Protein AF-A0A6A5Q755-F1 (afdb_monomer)

InterPro domains:
  IPR001765 Carbonic anhydrase [PF00484] (76-227)
  IPR001765 Carbonic anhydrase [PTHR11002] (34-232)
  IPR001765 Carbonic anhydrase [SM00947] (69-232)
  IPR015892 Carbonic anhydrase, prokaryotic-like, conserved site [PS00705] (121-141)
  IPR036874 Carbonic anhydrase superfamily [G3DSA:3.40.1050.10] (24-240)
  IPR036874 Carbonic anhydrase superfamily [SSF53056] (35-233)

Structure (mmCIF, N/CA/C/O backbone):
data_AF-A0A6A5Q755-F1
#
_entry.id   AF-A0A6A5Q755-F1
#
loop_
_atom_site.group_PDB
_atom_site.id
_atom_site.type_symbol
_atom_site.label_atom_id
_atom_site.label_alt_id
_atom_site.label_comp_id
_atom_site.label_asym_id
_atom_site.label_entity_id
_atom_site.label_seq_id
_atom_site.pdbx_PDB_ins_code
_atom_site.Cartn_x
_atom_site.Cartn_y
_atom_site.Cartn_z
_atom_site.occupancy
_atom_site.B_iso_or_equiv
_atom_site.auth_seq_id
_atom_site.auth_comp_id
_atom_site.auth_asym_id
_atom_site.auth_atom_id
_atom_site.pdbx_PDB_model_num
ATOM 1 N N . MET A 1 1 ? -55.362 -40.690 29.235 1.00 35.44 1 MET A N 1
ATOM 2 C CA . MET A 1 1 ? -54.918 -41.683 30.237 1.00 35.44 1 MET A CA 1
ATOM 3 C C . MET A 1 1 ? -53.800 -42.507 29.594 1.00 35.44 1 MET A C 1
ATOM 5 O O . MET A 1 1 ? -54.020 -43.058 28.530 1.00 35.44 1 MET A O 1
ATOM 9 N N . ARG A 1 2 ? -52.600 -42.424 30.182 1.00 36.88 2 ARG A N 1
ATOM 10 C CA . ARG A 1 2 ? -51.295 -43.070 29.897 1.00 36.88 2 ARG A CA 1
ATOM 11 C C . ARG A 1 2 ? -51.286 -44.352 29.032 1.00 36.88 2 ARG A C 1
ATOM 13 O O . ARG A 1 2 ? -52.046 -45.264 29.336 1.00 36.88 2 ARG A O 1
ATOM 20 N N . ARG A 1 3 ? -50.260 -44.513 28.175 1.00 35.91 3 ARG A N 1
ATOM 21 C CA . ARG A 1 3 ? -49.056 -45.348 28.450 1.00 35.91 3 ARG A CA 1
ATOM 22 C C . ARG A 1 3 ? -48.031 -45.330 27.295 1.00 35.91 3 ARG A C 1
ATOM 24 O O . ARG A 1 3 ? -48.380 -45.544 26.143 1.00 35.91 3 ARG A O 1
ATOM 31 N N . GLU A 1 4 ? -46.774 -45.087 27.666 1.00 39.78 4 GLU A N 1
ATOM 32 C CA . GLU A 1 4 ? -45.533 -45.312 26.906 1.00 39.78 4 GLU A CA 1
ATOM 33 C C . GLU A 1 4 ? -45.007 -46.760 27.070 1.00 39.78 4 GLU A C 1
ATOM 35 O O . GLU A 1 4 ? -45.517 -47.497 27.918 1.00 39.78 4 GLU A O 1
ATOM 40 N N . LEU A 1 5 ? -43.883 -47.037 26.369 1.00 36.81 5 LEU A N 1
ATOM 41 C CA . LEU A 1 5 ? -42.825 -48.064 26.563 1.00 36.81 5 LEU A CA 1
ATOM 42 C C . LEU A 1 5 ? -42.958 -49.304 25.651 1.00 36.81 5 LEU A C 1
ATOM 44 O O . LEU A 1 5 ? -44.045 -49.833 25.494 1.00 36.81 5 LEU A O 1
ATOM 48 N N . SER A 1 6 ? -41.920 -49.889 25.035 1.00 33.81 6 SER A N 1
ATOM 49 C CA . SER A 1 6 ? -40.466 -49.650 24.988 1.00 33.81 6 SER A CA 1
ATOM 50 C C . SER A 1 6 ? -39.805 -50.676 24.038 1.00 33.81 6 SER A C 1
ATOM 52 O O . SER A 1 6 ? -40.276 -51.802 23.944 1.00 33.81 6 SER A O 1
ATOM 54 N N . ARG A 1 7 ? -38.686 -50.278 23.411 1.00 38.78 7 ARG A N 1
ATOM 55 C CA . ARG A 1 7 ? -37.522 -51.043 22.883 1.00 38.78 7 ARG A CA 1
ATOM 56 C C . ARG A 1 7 ? -37.570 -52.587 22.813 1.00 38.78 7 ARG A C 1
ATOM 58 O O . ARG A 1 7 ? -37.667 -53.238 23.845 1.00 38.78 7 ARG A O 1
ATOM 65 N N . GLN A 1 8 ? -37.102 -53.138 21.681 1.00 33.16 8 GLN A N 1
ATOM 66 C CA . GLN A 1 8 ? -36.000 -54.121 21.705 1.00 33.16 8 GLN A CA 1
ATOM 67 C C . GLN A 1 8 ? -35.243 -54.241 20.370 1.00 33.16 8 GLN A C 1
ATOM 69 O O . GLN A 1 8 ? -35.818 -54.432 19.306 1.00 33.16 8 GLN A O 1
ATOM 74 N N . VAL A 1 9 ? -33.917 -54.145 20.474 1.00 36.62 9 VAL A N 1
ATOM 75 C CA . VAL A 1 9 ? -32.913 -54.465 19.452 1.00 36.62 9 VAL A CA 1
ATOM 76 C C . VAL A 1 9 ? -32.654 -55.971 19.489 1.00 36.62 9 VAL A C 1
ATOM 78 O O . VAL A 1 9 ? -32.381 -56.490 20.570 1.00 36.62 9 VAL A O 1
ATOM 81 N N . ARG A 1 10 ? -32.630 -56.656 18.336 1.00 33.00 10 ARG A N 1
ATOM 82 C CA . ARG A 1 10 ? -31.881 -57.915 18.154 1.00 33.00 10 ARG A CA 1
ATOM 83 C C . ARG A 1 10 ? -31.271 -57.987 16.750 1.00 33.00 10 ARG A C 1
ATOM 85 O O . ARG A 1 10 ? -31.974 -57.906 15.751 1.00 33.00 10 ARG A O 1
ATOM 92 N N . ARG A 1 11 ? -29.942 -58.123 16.711 1.00 40.62 11 ARG A N 1
ATOM 93 C CA . ARG A 1 11 ? -29.131 -58.532 15.553 1.00 40.62 11 ARG A CA 1
ATOM 94 C C . ARG A 1 11 ? -29.162 -60.056 15.422 1.00 40.62 11 ARG A C 1
ATOM 96 O O . ARG A 1 11 ? -28.996 -60.706 16.445 1.00 40.62 11 ARG A O 1
ATOM 103 N N . THR A 1 12 ? -29.210 -60.561 14.188 1.00 33.41 12 THR A N 1
ATOM 104 C CA . THR A 1 12 ? -28.639 -61.847 13.705 1.00 33.41 12 THR A CA 1
ATOM 105 C C . THR A 1 12 ? -28.783 -61.864 12.175 1.00 33.41 12 THR A C 1
ATOM 107 O O . THR A 1 12 ? -29.896 -61.828 11.671 1.00 33.41 12 THR A O 1
ATOM 110 N N . SER A 1 13 ? -27.725 -61.596 11.405 1.00 38.19 13 SER A N 1
ATOM 111 C CA . SER A 1 13 ? -26.832 -62.582 10.762 1.00 38.19 13 SER A CA 1
ATOM 112 C C . SER A 1 13 ? -27.533 -63.571 9.820 1.00 38.19 13 SER A C 1
ATOM 114 O O . SER A 1 13 ? -28.066 -64.568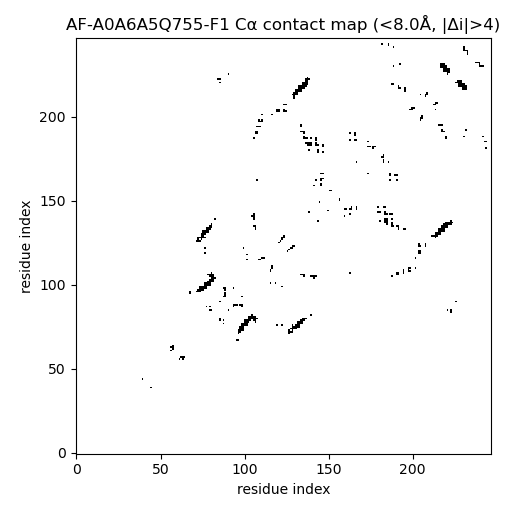 10.288 1.00 38.19 13 SER A O 1
ATOM 116 N N . LEU A 1 14 ? -27.429 -63.353 8.505 1.00 37.50 14 LEU A N 1
ATOM 117 C CA . LEU A 1 14 ? -27.348 -64.420 7.496 1.00 37.50 14 LEU A CA 1
ATOM 118 C C . LEU A 1 14 ? -26.843 -63.825 6.175 1.00 37.50 14 LEU A C 1
ATOM 120 O O . LEU A 1 14 ? -27.506 -63.009 5.542 1.00 37.50 14 LEU A O 1
ATOM 124 N N . GLY A 1 15 ? -25.610 -64.196 5.824 1.00 34.06 15 GLY A N 1
ATOM 125 C CA . GLY A 1 15 ? -24.924 -63.770 4.613 1.00 34.06 15 GLY A CA 1
ATOM 126 C C . GLY A 1 15 ? -25.483 -64.439 3.360 1.00 34.06 15 GLY A C 1
ATOM 127 O O . GLY A 1 15 ? -25.777 -65.635 3.355 1.00 34.06 15 GLY A O 1
ATOM 128 N N . GLN A 1 16 ? -25.572 -63.664 2.281 1.00 43.00 16 GLN A N 1
ATOM 129 C CA . GLN A 1 16 ? -25.746 -64.181 0.928 1.00 43.00 16 GLN A CA 1
ATOM 130 C C . GLN A 1 16 ? -24.393 -64.247 0.216 1.00 43.00 16 GLN A C 1
ATOM 132 O O . GLN A 1 16 ? -23.527 -63.388 0.367 1.00 43.00 16 GLN A O 1
ATOM 137 N N . ARG A 1 17 ? -24.215 -65.366 -0.484 1.00 34.19 17 ARG A N 1
ATOM 138 C CA . ARG A 1 17 ? -22.975 -65.885 -1.057 1.00 34.19 17 ARG A CA 1
ATOM 139 C C . ARG A 1 17 ? -22.566 -65.084 -2.293 1.00 34.19 17 ARG A C 1
ATOM 141 O O . ARG A 1 17 ? -23.380 -64.880 -3.185 1.00 34.19 17 ARG A O 1
ATOM 148 N N . CYS A 1 18 ? -21.292 -64.708 -2.358 1.00 34.66 18 CYS A N 1
ATOM 149 C CA . CYS A 1 18 ? -20.647 -64.193 -3.561 1.00 34.66 18 CYS A CA 1
ATOM 150 C C . CYS A 1 18 ? -20.092 -65.386 -4.357 1.00 34.66 18 CYS A C 1
ATOM 152 O O . CYS A 1 18 ? -19.302 -66.170 -3.826 1.00 34.66 18 CYS A O 1
ATOM 154 N N . THR A 1 19 ? -20.548 -65.573 -5.594 1.00 41.59 19 THR A N 1
ATOM 155 C CA . THR A 1 19 ? -20.087 -66.644 -6.488 1.00 41.59 19 THR A CA 1
ATOM 156 C C . THR A 1 19 ? -18.694 -66.296 -7.021 1.00 41.59 19 THR A C 1
ATOM 158 O O . THR A 1 19 ? -18.485 -65.233 -7.597 1.00 41.59 19 THR A O 1
ATOM 161 N N . LEU A 1 20 ? -17.735 -67.193 -6.788 1.00 38.50 20 LEU A N 1
ATOM 162 C CA . LEU A 1 20 ? -16.321 -67.074 -7.146 1.00 38.50 20 LEU A CA 1
ATOM 163 C C . LEU A 1 20 ? -16.106 -66.956 -8.666 1.00 38.50 20 LEU A C 1
ATOM 165 O O . LEU A 1 20 ? -16.437 -67.873 -9.413 1.00 38.50 20 LEU A O 1
ATOM 169 N N . CYS A 1 21 ? -15.458 -65.871 -9.096 1.00 34.31 21 CYS A N 1
ATOM 170 C CA . CYS A 1 21 ? -14.680 -65.825 -10.333 1.00 34.31 21 CYS A CA 1
ATOM 171 C C . CYS A 1 21 ? -13.270 -66.364 -10.028 1.00 34.31 21 CYS A C 1
ATOM 173 O O . CYS A 1 21 ? -12.624 -65.937 -9.068 1.00 34.31 21 CYS A O 1
ATOM 175 N N . TYR A 1 22 ? -12.819 -67.348 -10.803 1.00 40.56 22 TYR A N 1
ATOM 176 C CA . TYR A 1 22 ? -11.555 -68.057 -10.621 1.00 40.56 22 TYR A CA 1
ATOM 177 C C . TYR A 1 22 ? -10.397 -67.232 -11.207 1.00 40.56 22 TYR A C 1
ATOM 179 O O . TYR A 1 22 ? -10.288 -67.101 -12.422 1.00 40.56 22 TYR A O 1
ATOM 187 N N . CYS A 1 23 ? -9.511 -66.696 -10.365 1.00 36.97 23 CYS A N 1
ATOM 188 C CA . CYS A 1 23 ? -8.197 -66.210 -10.795 1.00 36.97 23 CYS A CA 1
ATOM 189 C C . CYS A 1 23 ? -7.135 -66.662 -9.785 1.00 36.97 23 CYS A C 1
ATOM 191 O O . CYS A 1 23 ? -7.010 -66.136 -8.678 1.00 36.97 23 CYS A O 1
ATOM 193 N N . SER A 1 24 ? -6.398 -67.709 -10.146 1.00 48.62 24 SER A N 1
ATOM 194 C CA . SER A 1 24 ? -5.357 -68.323 -9.329 1.00 48.62 24 SER A CA 1
ATOM 195 C C . SER A 1 24 ? -4.022 -67.594 -9.498 1.00 48.62 24 SER A C 1
ATOM 197 O O . SER A 1 24 ? -3.173 -68.034 -10.273 1.00 48.62 24 SER A O 1
ATOM 199 N N . ARG A 1 25 ? -3.854 -66.485 -8.768 1.00 44.81 25 ARG A N 1
ATOM 200 C CA . ARG A 1 25 ? -2.636 -66.044 -8.054 1.00 44.81 25 ARG A CA 1
ATOM 201 C C . ARG A 1 25 ? -2.785 -64.566 -7.668 1.00 44.81 25 ARG A C 1
ATOM 203 O O . ARG A 1 25 ? -2.909 -63.714 -8.534 1.00 44.81 25 ARG A O 1
ATOM 210 N N . LEU A 1 26 ? -2.659 -64.322 -6.360 1.00 43.66 26 LEU A N 1
ATOM 211 C CA . LEU A 1 26 ? -2.409 -63.036 -5.692 1.00 43.66 26 LEU A CA 1
ATOM 212 C C . LEU A 1 26 ? -3.618 -62.087 -5.542 1.00 43.66 26 LEU A C 1
ATOM 214 O O . LEU A 1 26 ? -3.918 -61.252 -6.380 1.00 43.66 26 LEU A O 1
ATOM 218 N N . THR A 1 27 ? -4.287 -62.263 -4.397 1.00 49.12 27 THR A N 1
ATOM 219 C CA . THR A 1 27 ? -4.811 -61.242 -3.467 1.00 49.12 27 THR A CA 1
ATOM 220 C C . THR A 1 27 ? -5.222 -59.855 -4.000 1.00 49.12 27 THR A C 1
ATOM 222 O O . THR A 1 27 ? -4.369 -59.055 -4.367 1.00 49.12 27 THR A O 1
ATOM 225 N N . GLN A 1 28 ? -6.506 -59.542 -3.751 1.00 53.09 28 GLN A N 1
ATOM 226 C CA . GLN A 1 28 ? -7.173 -58.228 -3.628 1.00 53.09 28 GLN A CA 1
ATOM 227 C C . GLN A 1 28 ? -7.829 -57.634 -4.894 1.00 53.09 28 GLN A C 1
ATOM 229 O O . GLN A 1 28 ? -7.136 -57.158 -5.790 1.00 53.09 28 GLN A O 1
ATOM 234 N N . PRO A 1 29 ? -9.175 -57.510 -4.927 1.00 41.47 29 PRO A N 1
ATOM 235 C CA . PRO A 1 29 ? -9.819 -56.446 -5.682 1.00 41.47 29 PRO A CA 1
ATOM 236 C C . PRO A 1 29 ? -9.560 -55.124 -4.949 1.00 41.47 29 PRO A C 1
ATOM 238 O O . PRO A 1 29 ? -10.084 -54.869 -3.866 1.00 41.47 29 PRO A O 1
ATOM 241 N N . CYS A 1 30 ? -8.689 -54.303 -5.527 1.00 46.47 30 CYS A N 1
ATOM 242 C CA . CYS A 1 30 ? -8.516 -52.909 -5.152 1.00 46.47 30 CYS A CA 1
ATOM 243 C C . CYS A 1 30 ? -9.759 -52.139 -5.616 1.00 46.47 30 CYS A C 1
ATOM 245 O O . CYS A 1 30 ? -9.830 -51.719 -6.772 1.00 46.47 30 CYS A O 1
ATOM 247 N N . ASP A 1 31 ? -10.733 -51.954 -4.721 1.00 44.47 31 ASP A N 1
ATOM 248 C CA . ASP A 1 31 ? -11.732 -50.899 -4.877 1.00 44.47 31 ASP A CA 1
ATOM 249 C C . ASP A 1 31 ? -10.993 -49.565 -4.788 1.00 44.47 31 ASP A C 1
ATOM 251 O O . ASP A 1 31 ? -10.784 -48.986 -3.720 1.00 44.47 31 ASP A O 1
ATOM 255 N N . LYS A 1 32 ? -10.552 -49.075 -5.948 1.00 46.88 32 LYS A N 1
ATOM 256 C CA . LYS A 1 32 ? -10.179 -47.678 -6.121 1.00 46.88 32 LYS A CA 1
ATOM 257 C C . LYS A 1 32 ? -11.465 -46.870 -5.987 1.00 46.88 32 LYS A C 1
ATOM 259 O O . LYS A 1 32 ? -12.072 -46.474 -6.977 1.00 46.88 32 LYS A O 1
ATOM 264 N N . HIS A 1 33 ? -11.880 -46.614 -4.749 1.00 44.88 33 HIS A N 1
ATOM 265 C CA . HIS A 1 33 ? -12.595 -45.392 -4.430 1.00 44.88 33 HIS A CA 1
ATOM 266 C C . HIS A 1 33 ? -11.671 -44.241 -4.811 1.00 44.88 33 HIS A C 1
ATOM 268 O O . HIS A 1 33 ? -10.876 -43.743 -4.015 1.00 44.88 33 HIS A O 1
ATOM 274 N N . THR A 1 34 ? -11.731 -43.855 -6.081 1.00 40.62 34 THR A N 1
ATOM 275 C CA . THR A 1 34 ? -11.266 -42.559 -6.523 1.00 40.62 34 THR A CA 1
ATOM 276 C C . THR A 1 34 ? -12.118 -41.561 -5.757 1.00 40.62 34 THR A C 1
ATOM 278 O O . THR A 1 34 ? -13.271 -41.324 -6.106 1.00 40.62 34 THR A O 1
ATOM 281 N N . ILE A 1 35 ? -11.567 -41.009 -4.674 1.00 46.62 35 ILE A N 1
ATOM 282 C CA . ILE A 1 35 ? -12.031 -39.735 -4.141 1.00 46.62 35 ILE A CA 1
ATOM 283 C C . ILE A 1 35 ? -11.776 -38.751 -5.275 1.00 46.62 35 ILE A C 1
ATOM 285 O O . ILE A 1 35 ? -10.688 -38.199 -5.427 1.00 46.62 35 ILE A O 1
ATOM 289 N N . THR A 1 36 ? -12.762 -38.604 -6.152 1.00 44.81 36 THR A N 1
ATOM 290 C CA . THR A 1 36 ? -12.828 -37.480 -7.062 1.00 44.81 36 THR A CA 1
ATOM 291 C C . THR A 1 36 ? -12.990 -36.276 -6.152 1.00 44.81 36 THR A C 1
ATOM 293 O O . THR A 1 36 ? -14.091 -35.991 -5.680 1.00 44.81 36 THR A O 1
ATOM 296 N N . HIS A 1 37 ? -11.882 -35.606 -5.834 1.00 50.19 37 HIS A N 1
ATOM 297 C CA . HIS A 1 37 ? -11.925 -34.224 -5.393 1.00 50.19 37 HIS A CA 1
ATOM 298 C C . HIS A 1 37 ? -12.566 -33.448 -6.542 1.00 50.19 37 HIS A C 1
ATOM 300 O O . HIS A 1 37 ? -11.876 -32.965 -7.435 1.00 50.19 37 HIS A O 1
ATOM 306 N N . ALA A 1 38 ? -13.900 -33.405 -6.566 1.00 58.00 38 ALA A N 1
ATOM 307 C CA . ALA A 1 38 ? -14.619 -32.419 -7.340 1.00 58.00 38 ALA A CA 1
ATOM 308 C C . ALA A 1 38 ? -14.021 -31.087 -6.901 1.00 58.00 38 ALA A C 1
ATOM 310 O O . ALA A 1 38 ? -14.079 -30.737 -5.719 1.00 58.00 38 ALA A O 1
ATOM 311 N N . THR A 1 39 ? -13.317 -30.429 -7.815 1.00 60.62 39 THR A N 1
ATOM 312 C CA . THR A 1 39 ? -12.739 -29.115 -7.580 1.00 60.62 39 THR A CA 1
ATOM 313 C C . THR A 1 39 ? -13.912 -28.198 -7.274 1.00 60.62 39 THR A C 1
ATOM 315 O O . THR A 1 39 ? -14.640 -27.807 -8.183 1.00 60.62 39 THR A O 1
ATOM 318 N N . SER A 1 40 ? -14.162 -27.962 -5.985 1.00 78.62 40 SER A N 1
ATOM 319 C CA . SER A 1 40 ? -15.205 -27.051 -5.526 1.00 78.62 40 SER A CA 1
ATOM 320 C C . SER A 1 40 ? -14.977 -25.700 -6.185 1.00 78.62 40 SER A C 1
ATOM 322 O O . SER A 1 40 ? -13.824 -25.262 -6.259 1.00 78.62 40 SER A O 1
ATOM 324 N N . ASP A 1 41 ? -16.048 -25.058 -6.638 1.00 93.44 41 ASP A N 1
ATOM 325 C CA . ASP A 1 41 ? -15.978 -23.724 -7.219 1.00 93.44 41 ASP A CA 1
ATOM 326 C C . ASP A 1 41 ? -15.170 -22.772 -6.300 1.00 93.44 41 ASP A C 1
ATOM 328 O O . ASP A 1 41 ? -15.324 -22.822 -5.071 1.00 93.44 41 ASP A O 1
ATOM 332 N N . PRO A 1 42 ? -14.259 -21.936 -6.836 1.00 93.56 42 PRO A N 1
ATOM 333 C CA . PRO A 1 42 ? -13.447 -21.047 -6.010 1.00 93.56 42 PRO A CA 1
ATOM 334 C C . PRO A 1 42 ? -14.268 -20.118 -5.106 1.00 93.56 42 PRO A C 1
ATOM 336 O O . PRO A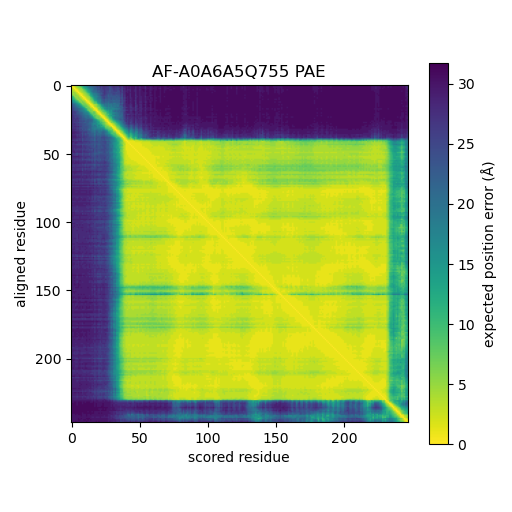 1 42 ? -13.843 -19.841 -3.983 1.00 93.56 42 PRO A O 1
ATOM 339 N N . LEU A 1 43 ? -15.446 -19.660 -5.543 1.00 95.25 43 LEU A N 1
ATOM 340 C CA . LEU A 1 43 ? -16.331 -18.840 -4.716 1.00 95.25 43 LEU A CA 1
ATOM 341 C C . LEU A 1 43 ? -16.924 -19.660 -3.567 1.00 95.25 43 LEU A C 1
ATOM 343 O O . LEU A 1 43 ? -16.931 -19.191 -2.426 1.00 95.25 43 LEU A O 1
ATOM 347 N N . ASP A 1 44 ? -17.340 -20.899 -3.829 1.00 96.31 44 ASP A N 1
ATOM 348 C CA . ASP A 1 44 ? -17.803 -21.811 -2.777 1.00 96.31 44 ASP A CA 1
ATOM 349 C C . ASP A 1 44 ? -16.711 -22.052 -1.731 1.00 96.31 44 ASP A C 1
ATOM 351 O O . ASP A 1 44 ? -16.979 -22.052 -0.524 1.00 96.31 44 ASP A O 1
ATOM 355 N N . HIS A 1 45 ? -15.456 -22.189 -2.173 1.00 94.88 45 HIS A N 1
ATOM 356 C CA . HIS A 1 45 ? -14.317 -22.301 -1.270 1.00 94.88 45 HIS A CA 1
ATOM 357 C C . HIS A 1 45 ? -14.167 -21.062 -0.372 1.00 94.88 45 HIS A C 1
ATOM 359 O O . HIS A 1 45 ? -13.954 -21.221 0.835 1.00 94.88 45 HIS A O 1
ATOM 365 N N . LEU A 1 46 ? -14.321 -19.849 -0.919 1.00 96.06 46 LEU A N 1
ATOM 366 C CA . LEU A 1 46 ? -14.263 -18.596 -0.154 1.00 96.06 46 LEU A CA 1
ATOM 367 C C . LEU A 1 46 ? -15.409 -18.488 0.861 1.00 96.06 46 LEU A C 1
ATOM 369 O O . LEU A 1 46 ? -15.166 -18.182 2.030 1.00 96.06 46 LEU A O 1
ATOM 373 N N . ILE A 1 47 ? -16.644 -18.799 0.458 1.00 97.50 47 ILE A N 1
ATOM 374 C CA . ILE A 1 47 ? -17.817 -18.758 1.346 1.00 97.50 47 ILE A CA 1
ATOM 375 C C . ILE A 1 47 ? -17.669 -19.785 2.474 1.00 97.50 47 ILE A C 1
ATOM 377 O O . ILE A 1 47 ? -17.892 -19.471 3.648 1.00 97.50 47 ILE A O 1
ATOM 381 N N . ALA A 1 48 ? -17.249 -21.010 2.148 1.00 97.12 48 ALA A N 1
ATOM 382 C CA . ALA A 1 48 ? -16.982 -22.045 3.141 1.00 97.12 48 ALA A CA 1
ATOM 383 C C . ALA A 1 48 ? -15.807 -21.664 4.060 1.00 97.12 48 ALA A C 1
ATOM 385 O O . ALA A 1 48 ? -15.854 -21.926 5.263 1.00 97.12 48 ALA A O 1
ATOM 386 N N . GLY A 1 49 ? -14.774 -21.016 3.514 1.00 97.25 49 GLY A N 1
ATOM 387 C CA . GLY A 1 49 ? -13.651 -20.449 4.260 1.00 97.25 49 GLY A CA 1
ATOM 388 C C . GLY A 1 49 ? -14.095 -19.404 5.275 1.00 97.25 49 GLY A C 1
ATOM 389 O O . GLY A 1 49 ? -13.723 -19.505 6.442 1.00 97.25 49 GLY A O 1
ATOM 390 N N . ASN A 1 50 ? -14.963 -18.473 4.875 1.00 98.06 50 ASN A N 1
ATOM 391 C CA . ASN A 1 50 ? -15.519 -17.466 5.775 1.00 98.06 50 ASN A CA 1
ATOM 392 C C . ASN A 1 50 ? -16.325 -18.096 6.921 1.00 98.06 50 ASN A C 1
ATOM 394 O O . ASN A 1 50 ? -16.164 -17.707 8.073 1.00 98.06 50 ASN A O 1
ATOM 398 N N . ARG A 1 51 ? -17.142 -19.123 6.645 1.00 98.19 51 ARG A N 1
ATOM 399 C CA . ARG A 1 51 ? -17.878 -19.839 7.705 1.00 98.19 51 ARG A CA 1
ATOM 400 C C . ARG A 1 51 ? -16.933 -20.461 8.739 1.00 98.19 51 ARG A C 1
ATOM 402 O O . ARG A 1 51 ? -17.187 -20.348 9.935 1.00 98.19 51 ARG A O 1
ATOM 409 N N . ARG A 1 52 ? -15.827 -21.070 8.289 1.00 98.06 52 ARG A N 1
ATOM 410 C CA . ARG A 1 52 ? -14.784 -21.605 9.186 1.00 98.06 52 ARG A CA 1
ATOM 411 C C . ARG A 1 52 ? -14.090 -20.498 9.978 1.00 98.06 52 ARG A C 1
ATOM 413 O O . ARG A 1 52 ? -13.870 -20.663 11.172 1.00 98.06 52 ARG A O 1
ATOM 420 N N . TYR A 1 53 ? -13.777 -19.378 9.327 1.00 97.31 53 TYR A N 1
ATOM 421 C CA . TYR A 1 53 ? -13.178 -18.212 9.973 1.00 97.31 53 TYR A CA 1
ATOM 422 C C . TYR A 1 53 ? -14.070 -17.661 11.093 1.00 97.31 53 TYR A C 1
ATOM 424 O O . TYR A 1 53 ? -13.587 -17.475 12.208 1.00 97.31 53 TYR A O 1
ATOM 432 N N . VAL A 1 54 ? -15.368 -17.468 10.834 1.00 97.88 54 VAL A N 1
ATOM 433 C CA . VAL A 1 54 ? -16.332 -16.993 11.839 1.00 97.88 54 VAL A CA 1
ATOM 434 C C . VAL A 1 54 ? -16.399 -17.956 13.021 1.00 97.88 54 VAL A C 1
ATOM 436 O O . VAL A 1 54 ? -16.208 -17.522 14.152 1.00 97.88 54 VAL A O 1
ATOM 439 N N . ALA A 1 55 ? -16.583 -19.258 12.769 1.00 97.81 55 ALA A N 1
ATOM 440 C CA . ALA A 1 55 ? -16.674 -20.262 13.830 1.00 97.81 55 ALA A CA 1
ATOM 441 C C . ALA A 1 55 ? -15.432 -20.260 14.742 1.00 97.81 55 ALA A C 1
ATOM 443 O O . ALA A 1 55 ? -15.562 -20.145 15.958 1.00 97.81 55 ALA A O 1
ATOM 444 N N . HIS A 1 56 ? -14.232 -20.299 14.153 1.00 97.12 56 HIS A N 1
ATOM 445 C CA . HIS A 1 56 ? -12.966 -20.309 14.899 1.00 97.12 56 HIS A CA 1
ATOM 446 C C . HIS A 1 56 ? -12.694 -19.002 15.651 1.00 97.12 56 HIS A C 1
ATOM 448 O O . HIS A 1 56 ? -12.084 -19.002 16.718 1.00 97.12 56 HIS A O 1
ATOM 454 N N . THR A 1 57 ? -13.112 -17.865 15.091 1.00 96.19 57 THR A N 1
ATOM 455 C CA . THR A 1 57 ? -12.885 -16.558 15.723 1.00 96.19 57 THR A CA 1
ATOM 456 C C . THR A 1 57 ? -13.836 -16.361 16.904 1.00 96.19 57 THR A C 1
ATOM 458 O O . THR A 1 57 ? -13.387 -15.959 17.973 1.00 96.19 57 THR A O 1
ATOM 461 N N . THR A 1 58 ? -15.115 -16.723 16.753 1.00 97.12 58 THR A N 1
ATOM 462 C CA . THR A 1 58 ? -16.125 -16.633 17.821 1.00 97.12 58 THR A CA 1
ATOM 463 C C . THR A 1 58 ? -15.889 -17.641 18.948 1.00 97.12 58 THR A C 1
ATOM 465 O O . THR A 1 58 ? -16.213 -17.349 20.094 1.00 97.12 58 THR A O 1
ATOM 468 N N . GLU A 1 59 ? -15.282 -18.798 18.665 1.00 97.81 59 GLU A N 1
ATOM 469 C CA . GLU A 1 59 ? -14.855 -19.743 19.709 1.00 97.81 59 GLU A CA 1
ATOM 470 C C . GLU A 1 59 ? -13.811 -19.124 20.652 1.00 97.81 59 GLU A C 1
ATOM 472 O O . GLU A 1 59 ? -13.845 -19.354 21.859 1.00 97.81 59 GLU A O 1
ATOM 477 N N . LYS A 1 60 ? -12.901 -18.303 20.113 1.00 96.06 60 LYS A N 1
ATOM 478 C CA . LYS A 1 60 ? -11.871 -17.607 20.900 1.00 96.06 60 LYS A CA 1
ATOM 479 C C . LYS A 1 60 ? -12.400 -16.361 21.598 1.00 96.06 60 LYS A C 1
ATOM 481 O O . LYS A 1 60 ? -11.982 -16.068 22.714 1.00 96.06 60 LYS A O 1
ATOM 486 N N . ASP A 1 61 ? -13.261 -15.614 20.917 1.00 96.81 61 ASP A N 1
ATOM 487 C CA . ASP A 1 61 ? -13.869 -14.387 21.419 1.00 96.81 61 ASP A CA 1
ATOM 488 C C . ASP A 1 61 ? -15.303 -14.250 20.878 1.00 96.81 61 ASP A C 1
ATOM 490 O O . ASP A 1 61 ? -15.500 -13.832 19.731 1.00 96.81 61 ASP A O 1
ATOM 494 N N . PRO A 1 62 ? -16.323 -14.575 21.696 1.00 97.25 62 PRO A N 1
ATOM 495 C CA . PRO A 1 62 ? -17.719 -14.503 21.280 1.00 97.25 62 PRO A CA 1
ATOM 496 C C . PRO A 1 62 ? -18.194 -13.100 20.881 1.00 97.25 62 PRO A C 1
ATOM 498 O O . PRO A 1 62 ? -19.153 -12.980 20.118 1.00 97.25 62 PRO A O 1
ATOM 501 N N . ASN A 1 63 ? -17.539 -12.043 21.373 1.00 96.81 63 ASN A N 1
ATOM 502 C CA . ASN A 1 63 ? -17.962 -10.658 21.163 1.00 96.81 63 ASN A CA 1
ATOM 503 C C . ASN A 1 63 ? -17.224 -9.965 20.013 1.00 96.81 63 ASN A C 1
ATOM 505 O O . ASN A 1 63 ? -17.635 -8.879 19.610 1.00 96.81 63 ASN A O 1
ATOM 509 N N . VAL A 1 64 ? -16.204 -10.599 19.426 1.00 96.56 64 VAL A N 1
ATOM 510 C CA . VAL A 1 64 ? -15.323 -10.002 18.406 1.00 96.56 64 VAL A CA 1
ATOM 511 C C . VAL A 1 64 ? -16.072 -9.264 17.290 1.00 96.56 64 VAL A C 1
ATOM 513 O O . VAL A 1 64 ? -15.752 -8.122 16.974 1.00 96.56 64 VAL A O 1
ATOM 516 N N . PHE A 1 65 ? -17.110 -9.869 16.706 1.00 97.31 65 PHE A N 1
ATOM 517 C CA . PHE A 1 65 ? -17.865 -9.255 15.609 1.00 97.31 65 PHE A CA 1
ATOM 518 C C . PHE A 1 65 ? -18.834 -8.173 16.092 1.00 97.31 65 PHE A C 1
ATOM 520 O O . PHE A 1 65 ? -19.090 -7.219 15.360 1.00 97.31 65 PHE A O 1
ATOM 527 N N . VAL A 1 66 ? -19.341 -8.290 17.323 1.00 97.19 66 VAL A N 1
ATOM 528 C CA . VAL A 1 66 ? -20.163 -7.249 17.956 1.00 97.19 66 VAL A CA 1
ATOM 529 C C . VAL A 1 66 ? -19.311 -6.011 18.218 1.00 97.19 66 VAL A C 1
ATOM 531 O O . VAL A 1 66 ? -19.763 -4.897 17.970 1.00 97.19 66 VAL A O 1
ATOM 534 N N . ASP A 1 67 ? -18.074 -6.195 18.672 1.00 96.00 67 ASP A N 1
ATOM 535 C CA . ASP A 1 67 ? -17.143 -5.099 18.921 1.00 96.00 67 ASP A CA 1
ATOM 536 C C . ASP A 1 67 ? -16.658 -4.452 17.621 1.00 96.00 67 ASP A C 1
ATOM 538 O O . ASP A 1 67 ? -16.708 -3.227 17.507 1.00 96.00 67 ASP A O 1
ATOM 542 N N . LEU A 1 68 ? -16.309 -5.247 16.601 1.00 96.69 68 LEU A N 1
ATOM 543 C CA . LEU A 1 68 ? -15.964 -4.731 15.268 1.00 96.69 68 LEU A CA 1
ATOM 544 C C . LEU A 1 68 ? -17.110 -3.929 14.629 1.00 96.69 68 LEU A C 1
ATOM 546 O O . LEU A 1 68 ? -16.861 -2.956 13.919 1.00 96.69 68 LEU A O 1
ATOM 550 N N . ALA A 1 69 ? -18.367 -4.300 14.885 1.00 97.25 69 ALA A N 1
ATOM 551 C CA . ALA A 1 69 ? -19.528 -3.592 14.346 1.00 97.25 69 ALA A CA 1
ATOM 552 C C . ALA A 1 69 ? -19.761 -2.208 14.982 1.00 97.25 69 ALA A C 1
ATOM 554 O O . ALA A 1 69 ? -20.463 -1.385 14.395 1.00 97.25 69 ALA A O 1
ATOM 555 N N . LYS A 1 70 ? -19.183 -1.922 16.158 1.00 97.38 70 LYS A N 1
ATOM 556 C CA . LYS A 1 70 ? -19.332 -0.617 16.833 1.00 97.38 70 LYS A CA 1
ATOM 557 C C . LYS A 1 70 ? -18.525 0.490 16.154 1.00 97.38 70 LYS A C 1
ATOM 559 O O . LYS A 1 70 ? -18.880 1.660 16.282 1.00 97.38 70 LYS A O 1
ATOM 564 N N . GLY A 1 71 ? -17.448 0.142 15.451 1.00 94.94 71 GLY A N 1
ATOM 565 C CA . GLY A 1 71 ? -16.600 1.096 14.747 1.00 94.94 71 GLY A CA 1
ATOM 566 C C . GLY A 1 71 ? -15.168 0.603 14.566 1.00 94.94 71 GLY A C 1
ATOM 567 O O . GLY A 1 71 ? -14.812 -0.504 14.955 1.00 94.94 71 GLY A O 1
ATOM 568 N N . GLN A 1 72 ? -14.334 1.461 13.981 1.00 95.19 72 GLN A N 1
ATOM 569 C CA . GLN A 1 72 ? -12.914 1.200 13.748 1.00 95.19 72 GLN A CA 1
ATOM 570 C C . GLN A 1 72 ? -12.073 2.408 14.168 1.00 95.19 72 GLN A C 1
ATOM 572 O O . GLN A 1 72 ? -12.508 3.551 14.023 1.00 95.19 72 GLN A O 1
ATOM 577 N N . ALA A 1 73 ? -10.859 2.151 14.649 1.00 95.69 73 ALA A N 1
ATOM 578 C CA . ALA A 1 73 ? -9.874 3.180 14.974 1.00 95.69 73 ALA A CA 1
ATOM 579 C C . ALA A 1 73 ? -8.450 2.702 14.620 1.00 95.69 73 ALA A C 1
ATOM 581 O O . ALA A 1 73 ? -7.604 2.584 15.508 1.00 95.69 73 ALA A O 1
ATOM 582 N N . PRO A 1 74 ? -8.183 2.375 13.340 1.00 98.06 74 PRO A N 1
ATOM 583 C CA . PRO A 1 74 ? -6.869 1.907 12.920 1.00 98.06 74 PRO A CA 1
ATOM 584 C C . PRO A 1 74 ? -5.818 2.996 13.150 1.00 98.06 74 PRO A C 1
ATOM 586 O O . PRO A 1 74 ? -6.055 4.181 12.914 1.00 98.06 74 PRO A O 1
ATOM 589 N N . GLU A 1 75 ? -4.616 2.602 13.564 1.00 97.44 75 GLU A N 1
ATOM 590 C CA . GLU A 1 75 ? -3.508 3.549 13.741 1.00 97.44 75 GLU A CA 1
ATOM 591 C C . GLU A 1 75 ? -2.670 3.725 12.467 1.00 97.44 75 GLU A C 1
ATOM 593 O O . GLU A 1 75 ? -1.863 4.658 12.381 1.00 97.44 75 GLU A O 1
ATOM 598 N N . ILE A 1 76 ? -2.856 2.839 11.483 1.00 98.44 76 ILE A N 1
ATOM 599 C CA . ILE A 1 76 ? -2.047 2.748 10.266 1.00 98.44 76 ILE A CA 1
ATOM 600 C C . ILE A 1 76 ? -2.949 2.780 9.029 1.00 98.44 76 ILE A C 1
ATOM 602 O O . ILE A 1 76 ? -3.892 1.998 8.924 1.00 98.44 76 ILE A O 1
ATOM 606 N N . LEU A 1 77 ? -2.610 3.641 8.067 1.00 98.81 77 LEU A N 1
ATOM 607 C CA . LEU A 1 77 ? -3.016 3.489 6.668 1.00 98.81 77 LEU A CA 1
ATOM 608 C C . LEU A 1 77 ? -1.932 2.709 5.917 1.00 98.81 77 LEU A C 1
ATOM 610 O O . LEU A 1 77 ? -0.776 3.122 5.915 1.00 98.81 77 LEU A O 1
ATOM 614 N N . TRP A 1 78 ? -2.304 1.628 5.245 1.00 98.81 78 TRP A N 1
ATOM 615 C CA . TRP A 1 78 ? -1.444 0.831 4.377 1.00 98.81 78 TRP A CA 1
ATOM 616 C C . TRP A 1 78 ? -1.821 1.030 2.910 1.00 98.81 78 TRP A C 1
ATOM 618 O O . TRP A 1 78 ? -2.944 0.739 2.503 1.00 98.81 78 TRP A O 1
ATOM 628 N N . ILE A 1 79 ? -0.866 1.479 2.101 1.00 98.88 79 ILE A N 1
ATOM 629 C CA . ILE A 1 79 ? -0.965 1.576 0.645 1.00 98.88 79 ILE A CA 1
ATOM 630 C C . ILE A 1 79 ? -0.061 0.496 0.049 1.00 98.88 79 ILE A C 1
ATOM 632 O O . ILE A 1 79 ? 1.165 0.594 0.112 1.00 98.88 79 ILE A O 1
ATOM 636 N N . GLY A 1 80 ? -0.669 -0.553 -0.501 1.00 98.69 80 GLY A N 1
ATOM 637 C CA . GLY A 1 80 ? 0.030 -1.746 -0.980 1.00 98.69 80 GLY A CA 1
ATOM 638 C C . GLY A 1 80 ? -0.325 -2.139 -2.409 1.00 98.69 80 GLY A C 1
ATOM 639 O O . GLY A 1 80 ? -1.164 -1.529 -3.071 1.00 98.69 80 GLY A O 1
ATOM 640 N N . CYS A 1 81 ? 0.341 -3.176 -2.912 1.00 98.75 81 CYS A N 1
ATOM 641 C CA . CYS A 1 81 ? 0.053 -3.703 -4.240 1.00 98.75 81 CYS A CA 1
ATOM 642 C C . CYS A 1 81 ? -1.172 -4.626 -4.184 1.00 98.75 81 CYS A C 1
ATOM 644 O O . CYS A 1 81 ? -1.380 -5.331 -3.196 1.00 98.75 81 CYS A O 1
ATOM 646 N N . ALA A 1 82 ? -1.960 -4.690 -5.254 1.00 98.56 82 ALA A N 1
ATOM 647 C CA . ALA A 1 82 ? -3.072 -5.633 -5.411 1.00 98.56 82 ALA A CA 1
ATOM 648 C C . ALA A 1 82 ? -2.626 -7.112 -5.497 1.00 98.56 82 ALA A C 1
ATOM 650 O O . ALA A 1 82 ? -3.463 -8.005 -5.573 1.00 98.56 82 ALA A O 1
ATOM 651 N N . ASP A 1 83 ? -1.318 -7.382 -5.464 1.00 98.44 83 ASP A N 1
ATOM 652 C CA . ASP A 1 83 ? -0.727 -8.720 -5.503 1.00 98.44 83 ASP A CA 1
ATOM 653 C C . ASP A 1 83 ? -1.278 -9.650 -4.410 1.00 98.44 83 ASP A C 1
ATOM 655 O O . ASP A 1 83 ? -1.114 -9.403 -3.214 1.00 98.44 83 ASP A O 1
ATOM 659 N N . SER A 1 84 ? -1.909 -10.754 -4.805 1.00 97.12 84 SER A N 1
ATOM 660 C CA . SER A 1 84 ? -2.605 -11.670 -3.891 1.00 97.12 84 SER A CA 1
ATOM 661 C C . SER A 1 84 ? -1.717 -12.291 -2.808 1.00 97.12 84 SER A C 1
ATOM 663 O O . SER A 1 84 ? -2.240 -12.790 -1.814 1.00 97.12 84 SER A O 1
ATOM 665 N N . ARG A 1 85 ? -0.388 -12.236 -2.959 1.00 98.25 85 ARG A N 1
ATOM 666 C CA . ARG A 1 85 ? 0.584 -12.792 -2.007 1.00 98.25 85 ARG A CA 1
ATOM 667 C C . ARG A 1 85 ? 0.890 -11.862 -0.833 1.00 98.25 85 ARG A C 1
ATOM 669 O O . ARG A 1 85 ? 1.536 -12.301 0.112 1.00 98.25 85 ARG A O 1
ATOM 676 N N . VAL A 1 86 ? 0.449 -10.600 -0.881 1.00 97.69 8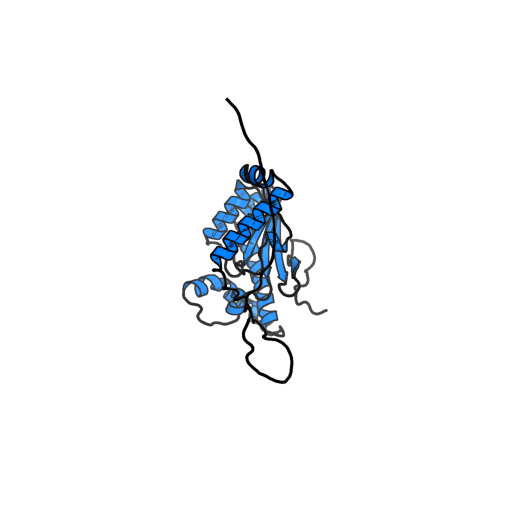6 VAL A N 1
ATOM 677 C CA . VAL A 1 86 ? 0.757 -9.587 0.147 1.00 97.69 86 VAL A CA 1
ATOM 678 C C . VAL A 1 86 ? -0.514 -8.991 0.787 1.00 97.69 86 VAL A C 1
ATOM 680 O O . VAL A 1 86 ? -0.752 -7.788 0.676 1.00 97.69 86 VAL A O 1
ATOM 683 N N . PRO A 1 87 ? -1.377 -9.802 1.432 1.00 97.81 87 PRO A N 1
ATOM 684 C CA . PRO A 1 87 ? -2.459 -9.292 2.274 1.00 97.81 87 PRO A CA 1
ATOM 685 C C . PRO A 1 87 ? -1.899 -8.733 3.591 1.00 97.81 87 PRO A C 1
ATOM 687 O O . PRO A 1 87 ? -1.410 -9.485 4.434 1.00 97.81 87 PRO A O 1
ATOM 690 N N . GLU A 1 88 ? -1.977 -7.417 3.777 1.00 98.31 88 GLU A N 1
ATOM 691 C CA . GLU A 1 88 ? -1.360 -6.659 4.875 1.00 98.31 88 GLU A CA 1
ATOM 692 C C . GLU A 1 88 ? -1.759 -7.145 6.270 1.00 98.31 88 GLU A C 1
ATOM 694 O O . GLU A 1 88 ? -0.880 -7.374 7.098 1.00 98.31 88 GLU A O 1
ATOM 699 N N . THR A 1 89 ? -3.050 -7.383 6.529 1.00 97.62 89 THR A N 1
ATOM 700 C CA . THR A 1 89 ? -3.496 -7.889 7.836 1.00 97.62 89 THR A CA 1
ATOM 701 C C . THR A 1 89 ? -2.871 -9.252 8.153 1.00 97.62 89 THR A C 1
ATOM 703 O O . THR A 1 89 ? -2.468 -9.498 9.286 1.00 97.62 89 THR A O 1
ATOM 706 N N . THR A 1 90 ? -2.719 -10.132 7.158 1.00 97.69 90 THR A N 1
ATOM 707 C CA . THR A 1 90 ? -2.142 -11.470 7.353 1.00 97.69 90 THR A CA 1
ATOM 708 C C . THR A 1 90 ? -0.625 -11.429 7.497 1.00 97.69 90 THR A C 1
ATOM 710 O O . THR A 1 90 ? -0.100 -12.001 8.450 1.00 97.69 90 THR A O 1
ATOM 713 N N . VAL A 1 91 ? 0.089 -10.765 6.579 1.00 97.31 91 VAL A N 1
ATOM 714 C CA . VAL A 1 91 ? 1.566 -10.761 6.583 1.00 97.31 91 VAL A CA 1
ATOM 715 C C . VAL A 1 91 ? 2.142 -9.991 7.774 1.00 97.31 91 VAL A C 1
ATOM 717 O O . VAL A 1 91 ? 3.255 -10.284 8.198 1.00 97.31 91 VAL A O 1
ATOM 720 N N . CYS A 1 92 ? 1.377 -9.052 8.343 1.00 97.12 92 CYS A N 1
ATOM 721 C CA . CYS A 1 92 ? 1.734 -8.326 9.563 1.00 97.12 92 CYS A CA 1
ATOM 722 C C . CYS A 1 92 ? 1.218 -8.991 10.849 1.00 97.12 92 CYS A C 1
ATOM 724 O O . CYS A 1 92 ? 1.479 -8.477 11.933 1.00 97.12 92 CYS A O 1
ATOM 726 N N . HIS A 1 93 ? 0.492 -10.110 10.749 1.00 96.81 93 HIS A N 1
ATOM 727 C CA . HIS A 1 93 ? -0.155 -10.768 11.888 1.00 96.81 93 HIS A CA 1
ATOM 728 C C . HIS A 1 93 ? -1.058 -9.822 12.709 1.00 96.81 93 HIS A C 1
ATOM 730 O O . HIS A 1 93 ? -1.078 -9.851 13.940 1.00 96.81 93 HIS A O 1
ATOM 736 N N . CYS A 1 94 ? -1.809 -8.970 12.016 1.00 96.38 94 CYS A N 1
ATOM 737 C CA . CYS A 1 94 ? -2.766 -8.045 12.613 1.00 96.38 94 CYS A CA 1
ATOM 738 C C . CYS A 1 94 ? -4.183 -8.633 12.615 1.00 96.38 94 CYS A C 1
ATOM 740 O O . CYS A 1 94 ? -4.480 -9.625 11.944 1.00 96.38 94 CYS A O 1
ATOM 742 N N . LYS A 1 95 ? -5.080 -8.006 13.373 1.00 94.94 95 LYS A N 1
ATOM 743 C CA . LYS A 1 95 ? -6.508 -8.322 13.410 1.00 94.94 95 LYS A CA 1
ATOM 744 C C . LYS A 1 95 ? -7.293 -7.406 12.459 1.00 94.94 95 LYS A C 1
ATOM 746 O O . LYS A 1 95 ? -6.815 -6.323 12.106 1.00 94.94 95 LYS A O 1
ATOM 751 N N . PRO A 1 96 ? -8.513 -7.801 12.044 1.00 96.00 96 PRO A N 1
ATOM 752 C CA . PRO A 1 96 ? -9.428 -6.877 11.382 1.00 96.00 96 PRO A CA 1
ATOM 753 C C . PRO A 1 96 ? -9.621 -5.609 12.222 1.00 96.00 96 PRO A C 1
ATOM 755 O O . PRO A 1 96 ? -9.826 -5.701 13.428 1.00 96.00 96 PRO A O 1
ATOM 758 N N . GLY A 1 97 ? -9.551 -4.440 11.584 1.00 95.19 97 GLY A N 1
ATOM 759 C CA . GLY A 1 97 ? -9.666 -3.137 12.249 1.00 95.19 97 GLY A CA 1
ATOM 760 C C . GLY A 1 97 ? -8.337 -2.488 12.659 1.00 95.19 97 GLY A C 1
ATOM 761 O O . GLY A 1 97 ? -8.325 -1.282 12.891 1.00 95.19 97 GLY A O 1
ATOM 762 N N . ASP A 1 98 ? -7.220 -3.227 12.677 1.00 96.12 98 ASP A N 1
ATOM 763 C CA . ASP A 1 98 ? -5.906 -2.676 13.056 1.00 96.12 98 ASP A CA 1
ATOM 764 C C . ASP A 1 98 ? -5.290 -1.791 11.955 1.00 96.12 98 ASP A C 1
ATOM 766 O O . ASP A 1 98 ? -4.586 -0.817 12.237 1.00 96.12 98 ASP A O 1
ATOM 770 N N . ILE A 1 99 ? -5.543 -2.137 10.687 1.00 98.31 99 ILE A N 1
ATOM 771 C CA . ILE A 1 99 ? -4.953 -1.497 9.505 1.00 98.31 99 ILE A CA 1
ATOM 772 C C . ILE A 1 99 ? -6.073 -1.043 8.564 1.00 98.31 99 ILE A C 1
ATOM 774 O O . ILE A 1 99 ? -6.925 -1.842 8.179 1.00 98.31 99 ILE A O 1
ATOM 778 N N . PHE A 1 100 ? -6.048 0.227 8.156 1.00 98.75 100 PHE A N 1
ATOM 779 C CA . PHE A 1 100 ? -6.882 0.751 7.072 1.00 98.75 100 PHE A CA 1
ATOM 780 C C . PHE A 1 100 ? -6.131 0.647 5.745 1.00 98.75 100 PHE A C 1
ATOM 782 O O . PHE A 1 100 ? -4.939 0.935 5.707 1.00 98.75 100 PHE A O 1
ATOM 789 N N . VAL A 1 101 ? -6.781 0.233 4.655 1.00 98.69 101 VAL A N 1
ATOM 790 C CA . VAL A 1 101 ? -6.054 -0.326 3.503 1.00 98.69 101 VAL A CA 1
ATOM 791 C C . VAL A 1 101 ? -6.494 0.283 2.173 1.00 98.69 101 VAL A C 1
ATOM 793 O O . VAL A 1 101 ? -7.682 0.362 1.874 1.00 98.69 101 VAL A O 1
ATOM 796 N N . HIS A 1 102 ? -5.518 0.628 1.332 1.00 98.88 102 HIS A N 1
ATOM 797 C CA . HIS A 1 102 ? -5.680 0.848 -0.103 1.00 98.88 102 HIS A CA 1
ATOM 798 C C . HIS A 1 102 ? -4.741 -0.081 -0.875 1.00 98.88 102 HIS A C 1
ATOM 800 O O . HIS A 1 102 ? -3.566 -0.218 -0.521 1.00 98.88 102 HIS A O 1
ATOM 806 N N . ARG A 1 103 ? -5.230 -0.707 -1.951 1.00 98.81 103 ARG A N 1
ATOM 807 C CA . ARG A 1 103 ? -4.408 -1.570 -2.808 1.00 98.81 103 ARG A CA 1
ATOM 808 C C . ARG A 1 103 ? -4.677 -1.310 -4.280 1.00 98.81 103 ARG A C 1
ATOM 810 O O . ARG A 1 103 ? -5.827 -1.269 -4.702 1.00 98.81 103 ARG A O 1
ATOM 817 N N . ASN A 1 104 ? -3.608 -1.169 -5.057 1.00 98.75 104 ASN A N 1
ATOM 818 C CA . ASN A 1 104 ? -3.664 -0.947 -6.502 1.00 98.75 104 ASN A CA 1
ATOM 819 C C . ASN A 1 104 ? -2.471 -1.617 -7.209 1.00 98.75 104 ASN A C 1
ATOM 821 O O . ASN A 1 104 ? -1.633 -2.253 -6.568 1.00 98.75 104 ASN A O 1
ATOM 825 N N . ILE A 1 105 ? -2.388 -1.538 -8.538 1.00 98.56 105 ILE A N 1
ATOM 826 C CA . ILE A 1 105 ? -1.281 -2.164 -9.272 1.00 98.56 105 ILE A CA 1
ATOM 827 C C . ILE A 1 105 ? 0.034 -1.451 -8.931 1.00 98.56 105 ILE A C 1
ATOM 829 O O . ILE A 1 105 ? 0.168 -0.251 -9.141 1.00 98.56 105 ILE A O 1
ATOM 833 N N . ALA A 1 106 ? 1.013 -2.211 -8.439 1.00 98.31 106 ALA A N 1
ATOM 834 C CA . ALA A 1 106 ? 2.333 -1.721 -8.047 1.00 98.31 106 ALA A CA 1
ATOM 835 C C . ALA A 1 106 ? 2.338 -0.637 -6.956 1.00 98.31 106 ALA A C 1
ATOM 837 O O . ALA A 1 106 ? 3.322 0.085 -6.873 1.00 98.31 106 ALA A O 1
ATOM 838 N N . ASN A 1 107 ? 1.305 -0.536 -6.104 1.00 98.44 107 ASN A N 1
ATOM 839 C CA . ASN A 1 107 ? 1.266 0.389 -4.956 1.00 98.44 107 ASN A CA 1
ATOM 840 C C . ASN A 1 107 ? 1.625 1.844 -5.315 1.00 98.44 107 ASN A C 1
ATOM 842 O O . ASN A 1 107 ? 2.268 2.546 -4.530 1.00 98.44 107 ASN A O 1
ATOM 846 N N . THR A 1 108 ? 1.263 2.267 -6.525 1.00 98.12 108 THR A N 1
ATOM 847 C CA . THR A 1 108 ? 1.595 3.584 -7.066 1.00 98.12 108 THR A CA 1
ATOM 848 C C . THR A 1 108 ? 0.588 4.613 -6.570 1.00 98.12 108 THR A C 1
ATOM 850 O O . THR A 1 108 ? -0.621 4.377 -6.577 1.00 98.12 108 THR A O 1
ATOM 853 N N . VAL A 1 109 ? 1.092 5.772 -6.149 1.00 98.31 109 VAL A N 1
ATOM 854 C CA . VAL A 1 109 ? 0.272 6.933 -5.792 1.00 98.31 109 VAL A CA 1
ATOM 855 C C . VAL A 1 109 ? 0.451 8.005 -6.859 1.00 98.31 109 VAL A C 1
ATOM 857 O O . VAL A 1 109 ? 1.554 8.512 -7.069 1.00 98.31 109 VAL A O 1
ATOM 860 N N . HIS A 1 110 ? -0.641 8.366 -7.529 1.00 97.62 110 HIS A N 1
ATOM 861 C CA . HIS A 1 110 ? -0.667 9.472 -8.483 1.00 97.62 110 HIS A CA 1
ATOM 862 C C . HIS A 1 110 ? -1.223 10.720 -7.796 1.00 97.62 110 HIS A C 1
ATOM 864 O O . HIS A 1 110 ? -2.212 10.639 -7.076 1.00 97.62 110 HIS A O 1
ATOM 870 N N . ALA A 1 111 ? -0.638 11.891 -8.064 1.00 94.75 111 ALA A N 1
ATOM 871 C CA . ALA A 1 111 ? -1.076 13.144 -7.439 1.00 94.75 111 ALA A CA 1
ATOM 872 C C . ALA A 1 111 ? -2.550 13.493 -7.730 1.00 94.75 111 ALA A C 1
ATOM 874 O O . ALA A 1 111 ? -3.208 14.114 -6.903 1.00 94.75 111 ALA A O 1
ATOM 875 N N . ASN A 1 112 ? -3.059 13.063 -8.890 1.00 94.75 112 ASN A N 1
ATOM 876 C CA . ASN A 1 112 ? -4.412 13.355 -9.366 1.00 94.75 112 ASN A CA 1
ATOM 877 C C . ASN A 1 112 ? -5.324 12.112 -9.384 1.00 94.75 112 ASN A C 1
ATOM 879 O O . ASN A 1 112 ? -6.344 12.118 -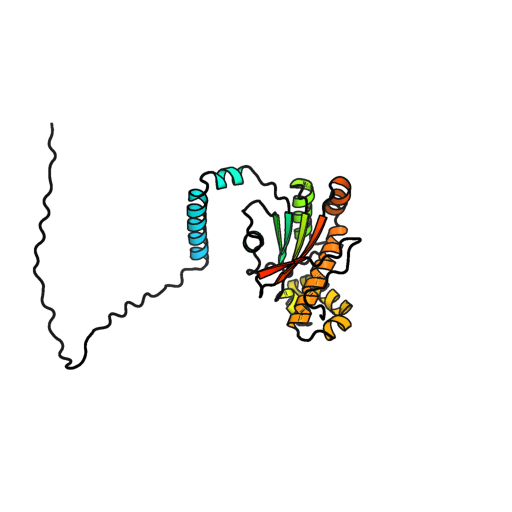10.070 1.00 94.75 112 ASN A O 1
ATOM 883 N N . ASP A 1 113 ? -4.961 11.032 -8.685 1.00 97.50 113 ASP A N 1
ATOM 884 C CA . ASP A 1 113 ? -5.846 9.873 -8.551 1.00 97.50 113 ASP A CA 1
ATOM 885 C C . ASP A 1 113 ? -6.840 10.088 -7.405 1.00 97.50 113 ASP A C 1
ATOM 887 O O . ASP A 1 113 ? -6.491 10.006 -6.226 1.00 97.50 113 ASP A O 1
ATOM 891 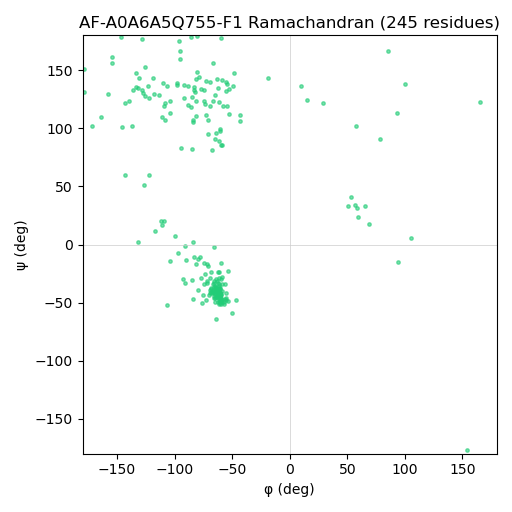N N . LEU A 1 114 ? -8.102 10.332 -7.763 1.00 97.81 114 LEU A N 1
ATOM 892 C CA . LEU A 1 114 ? -9.175 10.532 -6.792 1.00 97.81 114 LEU A CA 1
ATOM 893 C C . LEU A 1 114 ? -9.394 9.297 -5.904 1.00 97.81 114 LEU A C 1
ATOM 895 O O . LEU A 1 114 ? -9.810 9.450 -4.757 1.00 97.81 114 LEU A O 1
ATOM 899 N N . ASN A 1 115 ? -9.099 8.089 -6.397 1.00 98.50 115 ASN A N 1
ATOM 900 C CA . ASN A 1 115 ? -9.268 6.860 -5.629 1.00 98.50 115 ASN A CA 1
ATOM 901 C C . ASN A 1 115 ? -8.331 6.848 -4.413 1.00 98.50 115 ASN A C 1
ATOM 903 O O . ASN A 1 115 ? -8.806 6.933 -3.278 1.00 98.50 115 ASN A O 1
ATOM 907 N N . SER A 1 116 ? -7.011 6.846 -4.627 1.00 98.06 116 SER A N 1
ATOM 908 C CA . SER A 1 116 ? -6.045 6.888 -3.523 1.00 98.06 116 SER A CA 1
ATOM 909 C C . SER A 1 116 ? -6.172 8.160 -2.676 1.00 98.06 116 SER A C 1
ATOM 911 O O . SER A 1 116 ? -6.111 8.063 -1.449 1.00 98.06 116 SER A O 1
ATOM 913 N N . ALA A 1 117 ? -6.437 9.326 -3.281 1.00 98.25 117 ALA A N 1
ATOM 914 C CA . ALA A 1 117 ? -6.640 10.574 -2.540 1.00 98.25 117 ALA A CA 1
ATOM 915 C C . ALA A 1 117 ? -7.837 10.495 -1.576 1.00 98.25 117 ALA A C 1
ATOM 917 O O . ALA A 1 117 ? -7.725 10.915 -0.424 1.00 98.25 117 ALA A O 1
ATOM 918 N N . SER A 1 118 ? -8.958 9.898 -1.999 1.00 98.69 118 SER A N 1
ATOM 919 C CA . SER A 1 118 ? -10.130 9.721 -1.130 1.00 98.69 118 SER A CA 1
ATOM 920 C C . SER A 1 118 ? -9.832 8.832 0.082 1.00 98.69 118 SER A C 1
ATOM 922 O O . SER A 1 118 ? -10.224 9.163 1.202 1.00 98.69 118 SER A O 1
ATOM 924 N N . VAL A 1 119 ? -9.075 7.743 -0.110 1.00 98.81 119 VAL A N 1
ATOM 925 C CA . VAL A 1 119 ? -8.697 6.835 0.982 1.00 98.81 119 VAL A CA 1
ATOM 926 C C . VAL A 1 119 ? -7.724 7.513 1.945 1.00 98.81 119 VAL A C 1
ATOM 928 O O . VAL A 1 119 ? -7.872 7.386 3.162 1.00 98.81 119 VAL A O 1
ATOM 931 N N . VAL A 1 120 ? -6.761 8.275 1.417 1.00 98.75 120 VAL A N 1
ATOM 932 C CA . VAL A 1 120 ? -5.812 9.063 2.215 1.00 98.75 120 VAL A CA 1
ATOM 933 C C . VAL A 1 120 ? -6.540 10.123 3.040 1.00 98.75 120 VAL A C 1
ATOM 935 O O . VAL A 1 120 ? -6.320 10.195 4.249 1.00 98.75 120 VAL A O 1
ATOM 938 N N . GLU A 1 121 ? -7.424 10.919 2.431 1.00 98.56 121 GLU A N 1
ATOM 939 C CA . GLU A 1 121 ? -8.204 11.935 3.147 1.00 98.56 121 GLU A CA 1
ATOM 940 C C . GLU A 1 121 ? -9.046 11.287 4.251 1.00 98.56 121 GLU A C 1
ATOM 942 O O . GLU A 1 121 ? -8.990 11.729 5.397 1.00 98.56 121 GLU A O 1
ATOM 947 N N . TYR A 1 122 ? -9.751 10.189 3.960 1.00 98.81 122 TYR A N 1
ATOM 948 C CA . TYR A 1 122 ? -10.561 9.499 4.963 1.00 98.81 122 TYR A CA 1
ATOM 949 C C . TYR A 1 122 ? -9.718 8.983 6.136 1.00 98.81 122 TYR A C 1
ATOM 951 O O . TYR A 1 122 ? -10.001 9.281 7.300 1.00 98.81 122 TYR A O 1
ATOM 959 N N . ALA A 1 123 ? -8.630 8.269 5.849 1.00 98.75 123 ALA A N 1
ATOM 960 C CA . ALA A 1 123 ? -7.758 7.722 6.882 1.00 98.75 123 ALA A CA 1
ATOM 961 C C . ALA A 1 123 ? -7.152 8.823 7.768 1.00 98.75 123 ALA A C 1
ATOM 963 O O . ALA A 1 123 ? -7.113 8.720 8.995 1.00 98.75 123 ALA A O 1
ATOM 964 N N . VAL A 1 124 ? -6.684 9.905 7.150 1.00 98.62 124 VAL A N 1
ATOM 965 C CA . VAL A 1 124 ? -5.912 10.942 7.837 1.00 98.62 124 VAL A CA 1
ATOM 966 C C . VAL A 1 124 ? -6.821 11.957 8.519 1.00 98.62 124 VAL A C 1
ATOM 968 O O . VAL A 1 124 ? -6.599 12.296 9.684 1.00 98.62 124 VAL A O 1
ATOM 971 N N . ALA A 1 125 ? -7.838 12.455 7.820 1.00 98.00 125 ALA A N 1
ATOM 972 C CA . ALA A 1 125 ? -8.711 13.509 8.316 1.00 98.00 125 ALA A CA 1
ATOM 973 C C . ALA A 1 125 ? -9.851 12.970 9.188 1.00 98.00 125 ALA A C 1
ATOM 975 O O . ALA A 1 125 ? -10.229 13.667 10.131 1.00 98.00 125 ALA A O 1
ATOM 976 N N . HIS A 1 126 ? -10.347 11.751 8.948 1.00 98.12 126 HIS A N 1
ATOM 977 C CA . HIS A 1 126 ? -11.495 11.197 9.678 1.00 98.12 126 HIS A CA 1
ATOM 978 C C . HIS A 1 126 ? -11.102 10.104 10.673 1.00 98.12 126 HIS A C 1
ATOM 980 O O . HIS A 1 126 ? -11.424 10.232 11.850 1.00 98.12 126 HIS A O 1
ATOM 986 N N . LEU A 1 127 ? -10.357 9.079 10.244 1.00 98.44 127 LEU A N 1
ATOM 987 C CA . LEU A 1 127 ? -9.902 8.007 11.148 1.00 98.44 127 LEU A CA 1
ATOM 988 C C . LEU A 1 127 ? -8.706 8.413 12.009 1.00 98.44 127 LEU A C 1
ATOM 990 O O . LEU A 1 127 ? -8.360 7.721 12.961 1.00 98.44 127 LEU A O 1
ATOM 994 N N . LYS A 1 128 ? -8.088 9.555 11.693 1.00 98.44 128 LYS A N 1
ATOM 995 C CA . LYS A 1 128 ? -7.005 10.144 12.475 1.00 98.44 128 LYS A CA 1
ATOM 996 C C . LYS A 1 128 ? -5.798 9.204 12.631 1.00 98.44 128 LYS A C 1
ATOM 998 O O . LYS A 1 128 ? -5.079 9.363 13.618 1.00 98.44 128 LYS A O 1
ATOM 1003 N N . VAL A 1 129 ? -5.520 8.341 11.639 1.00 98.75 129 VAL A N 1
ATOM 1004 C CA . VAL A 1 129 ? -4.364 7.418 11.649 1.00 98.75 129 VAL A CA 1
ATOM 1005 C C . VAL A 1 129 ? -3.067 8.149 12.012 1.00 98.75 129 VAL A C 1
ATOM 1007 O O . VAL A 1 129 ? -2.889 9.329 11.694 1.00 98.75 129 VAL A O 1
ATOM 1010 N N . LYS A 1 130 ? -2.155 7.452 12.691 1.00 98.44 130 LYS A N 1
ATOM 1011 C CA . LYS A 1 130 ? -0.877 8.001 13.173 1.00 98.44 130 LYS A CA 1
ATOM 1012 C C . LYS A 1 130 ? 0.255 7.781 12.172 1.00 98.44 130 LYS A C 1
ATOM 1014 O O . LYS A 1 130 ? 1.206 8.563 12.124 1.00 98.44 130 LYS A O 1
ATOM 1019 N N . LYS A 1 131 ? 0.168 6.707 11.385 1.00 98.44 131 LYS A N 1
ATOM 1020 C CA . LYS A 1 131 ? 1.195 6.309 10.420 1.00 98.44 131 LYS A CA 1
ATOM 1021 C C . LYS A 1 131 ? 0.566 6.017 9.065 1.00 98.44 131 LYS A C 1
ATOM 1023 O O . LYS A 1 131 ? -0.514 5.438 8.990 1.00 98.44 131 LYS A O 1
ATOM 1028 N N . VAL A 1 132 ? 1.268 6.376 7.999 1.00 98.69 132 VAL A N 1
ATOM 1029 C CA . VAL A 1 132 ? 0.948 5.944 6.636 1.00 98.69 132 VAL A CA 1
ATOM 1030 C C . VAL A 1 132 ? 2.125 5.145 6.112 1.00 98.69 132 VAL A C 1
ATOM 1032 O O . VAL A 1 132 ? 3.264 5.595 6.185 1.00 98.69 132 VAL A O 1
ATOM 1035 N N . VAL A 1 133 ? 1.843 3.962 5.594 1.00 98.56 133 VAL A N 1
ATOM 1036 C CA . VAL A 1 133 ? 2.814 3.025 5.047 1.00 98.56 133 VAL A CA 1
ATOM 1037 C C . VAL A 1 133 ? 2.572 2.898 3.551 1.00 98.56 133 VAL A C 1
ATOM 1039 O O . VAL A 1 133 ? 1.454 2.603 3.138 1.00 98.56 133 VAL A O 1
ATOM 1042 N N . VAL A 1 134 ? 3.615 3.068 2.743 1.00 98.69 134 VAL A N 1
ATOM 1043 C CA . VAL A 1 134 ? 3.639 2.615 1.349 1.00 98.69 134 VAL A CA 1
ATOM 1044 C C . VAL A 1 134 ? 4.498 1.361 1.294 1.00 98.69 134 VAL A C 1
ATOM 1046 O O . VAL A 1 134 ? 5.704 1.422 1.534 1.00 98.69 134 VAL A O 1
ATOM 1049 N N . CYS A 1 135 ? 3.886 0.219 0.992 1.00 98.62 135 CYS A N 1
ATOM 1050 C CA . CYS A 1 135 ? 4.590 -1.054 0.924 1.00 98.62 135 CYS A CA 1
ATOM 1051 C C . CYS A 1 135 ? 4.677 -1.558 -0.516 1.00 98.62 135 CYS A C 1
ATOM 1053 O O . CYS A 1 135 ? 3.689 -2.011 -1.098 1.00 98.62 135 CYS A O 1
ATOM 1055 N N . GLY A 1 136 ? 5.892 -1.529 -1.058 1.00 98.44 136 GLY A N 1
ATOM 1056 C CA . GLY A 1 136 ? 6.255 -2.285 -2.249 1.00 98.44 136 GLY A CA 1
ATOM 1057 C C . GLY A 1 136 ? 6.570 -3.736 -1.913 1.00 98.44 136 GLY A C 1
ATOM 1058 O O . GLY A 1 136 ? 6.524 -4.152 -0.754 1.00 98.44 136 GLY A O 1
ATOM 1059 N N . HIS A 1 137 ? 6.902 -4.531 -2.924 1.00 98.62 137 HIS A N 1
ATOM 1060 C CA . HIS A 1 137 ? 7.293 -5.919 -2.708 1.00 98.62 137 HIS A CA 1
ATOM 1061 C C . HIS A 1 137 ? 8.197 -6.457 -3.820 1.00 98.62 137 HIS A C 1
ATOM 1063 O O . HIS A 1 137 ? 8.179 -5.969 -4.956 1.00 98.62 137 HIS A O 1
ATOM 1069 N N . THR A 1 138 ? 8.983 -7.487 -3.501 1.00 98.25 138 THR A N 1
ATOM 1070 C CA . THR A 1 138 ? 9.758 -8.231 -4.503 1.00 98.25 138 THR A CA 1
ATOM 1071 C C . THR A 1 138 ? 8.818 -8.988 -5.445 1.00 98.25 138 THR A C 1
ATOM 1073 O O . THR A 1 138 ? 7.668 -9.275 -5.106 1.00 98.25 138 THR A O 1
ATOM 1076 N N . LYS A 1 139 ? 9.281 -9.295 -6.665 1.00 97.38 139 LYS A N 1
ATOM 1077 C CA . LYS A 1 139 ? 8.490 -10.017 -7.685 1.00 97.38 139 LYS A CA 1
ATOM 1078 C C . LYS A 1 139 ? 7.150 -9.337 -8.033 1.00 97.38 139 LYS A C 1
ATOM 1080 O O . LYS A 1 139 ? 6.166 -10.023 -8.315 1.00 97.38 139 LYS A O 1
ATOM 1085 N N . CYS A 1 140 ? 7.106 -8.002 -8.009 1.00 98.50 140 CYS A N 1
ATOM 1086 C CA . CYS A 1 140 ? 5.940 -7.215 -8.413 1.00 98.50 140 CYS A CA 1
ATOM 1087 C C . CYS A 1 140 ? 5.756 -7.212 -9.934 1.00 98.50 140 CYS A C 1
ATOM 1089 O O . CYS A 1 140 ? 6.628 -6.744 -10.667 1.00 98.50 140 CYS A O 1
ATOM 1091 N N . GLY A 1 141 ? 4.596 -7.686 -10.402 1.00 98.00 141 GLY A N 1
ATOM 1092 C CA . GLY A 1 141 ? 4.277 -7.755 -11.830 1.00 98.00 141 GLY A CA 1
ATOM 1093 C C . GLY A 1 141 ? 4.278 -6.387 -12.517 1.00 98.00 141 GLY A C 1
ATOM 1094 O O . GLY A 1 141 ? 4.826 -6.257 -13.605 1.00 98.00 141 GLY A O 1
ATOM 1095 N N . GLY A 1 142 ? 3.750 -5.344 -11.865 1.00 97.88 142 GLY A N 1
ATOM 1096 C CA . GLY A 1 142 ? 3.757 -3.987 -12.425 1.00 97.88 142 GLY A CA 1
ATOM 1097 C C . GLY A 1 142 ? 5.158 -3.372 -12.502 1.00 97.88 142 GLY A C 1
ATOM 1098 O O . GLY A 1 142 ? 5.493 -2.741 -13.501 1.00 97.88 142 GLY A O 1
ATOM 1099 N N . ALA A 1 143 ? 6.012 -3.614 -11.500 1.00 98.00 143 ALA A N 1
ATOM 1100 C CA . ALA A 1 143 ? 7.406 -3.165 -11.531 1.00 98.00 143 ALA A CA 1
ATOM 1101 C C . ALA A 1 143 ? 8.218 -3.900 -12.612 1.00 98.00 143 ALA A C 1
ATOM 1103 O O . ALA A 1 143 ? 8.976 -3.267 -13.343 1.00 98.00 143 ALA A O 1
ATOM 1104 N N . ALA A 1 144 ? 8.022 -5.215 -12.755 1.00 97.94 144 ALA A N 1
ATOM 1105 C CA . ALA A 1 144 ? 8.646 -6.005 -13.813 1.00 97.94 144 ALA A CA 1
ATOM 1106 C C . ALA A 1 144 ? 8.177 -5.558 -15.208 1.00 97.94 144 ALA A C 1
ATOM 1108 O O . ALA A 1 144 ? 9.000 -5.336 -16.091 1.00 97.94 144 ALA A O 1
ATOM 1109 N N . ALA A 1 145 ? 6.873 -5.337 -15.398 1.00 97.56 145 ALA A N 1
ATOM 1110 C CA . ALA A 1 145 ? 6.321 -4.852 -16.663 1.00 97.56 145 ALA A CA 1
ATOM 1111 C C . ALA A 1 145 ? 6.829 -3.445 -17.028 1.00 97.56 145 ALA A C 1
ATOM 1113 O O . ALA A 1 145 ? 7.009 -3.134 -18.206 1.00 97.56 145 ALA A O 1
ATOM 1114 N N . ALA A 1 146 ? 7.106 -2.604 -16.028 1.00 97.44 146 ALA A N 1
ATOM 1115 C CA . ALA A 1 146 ? 7.685 -1.283 -16.232 1.00 97.44 146 ALA A CA 1
ATOM 1116 C C . ALA A 1 146 ? 9.165 -1.316 -16.654 1.00 97.44 146 ALA A C 1
ATOM 1118 O O . ALA A 1 146 ? 9.642 -0.307 -17.173 1.00 97.44 146 ALA A O 1
ATOM 1119 N N . LEU A 1 147 ? 9.891 -2.436 -16.485 1.00 96.81 147 LEU A N 1
ATOM 1120 C CA . LEU A 1 147 ? 11.265 -2.577 -16.991 1.00 96.81 147 LEU A CA 1
ATOM 1121 C C . LEU A 1 147 ? 11.329 -2.544 -18.520 1.00 96.81 147 LEU A C 1
ATOM 1123 O O . LEU A 1 147 ? 12.275 -1.986 -19.069 1.00 96.81 147 LEU A O 1
ATOM 1127 N N . GLY A 1 148 ? 10.319 -3.101 -19.188 1.00 92.12 148 GLY A N 1
ATOM 1128 C CA . GLY A 1 148 ? 10.180 -3.068 -20.641 1.00 92.12 148 GLY A CA 1
ATOM 1129 C C . GLY A 1 148 ? 9.268 -1.945 -21.136 1.00 92.12 148 GLY A C 1
ATOM 1130 O O . GLY A 1 148 ? 8.620 -1.236 -20.363 1.00 92.12 148 GLY A O 1
ATOM 1131 N N . ASP A 1 149 ? 9.193 -1.817 -22.459 1.00 92.69 149 ASP A N 1
ATOM 1132 C CA . ASP A 1 149 ? 8.311 -0.873 -23.160 1.00 92.69 149 ASP A CA 1
ATOM 1133 C C . ASP A 1 149 ? 7.197 -1.593 -23.942 1.00 92.69 149 ASP A C 1
ATOM 1135 O O . ASP A 1 149 ? 6.607 -1.030 -24.859 1.00 92.69 149 ASP A O 1
ATOM 1139 N N . ALA A 1 150 ? 6.898 -2.845 -23.573 1.00 94.75 150 ALA A N 1
ATOM 1140 C CA . ALA A 1 150 ? 5.796 -3.604 -24.156 1.00 94.75 150 ALA A CA 1
ATOM 1141 C C . ALA A 1 150 ? 4.458 -2.877 -23.951 1.00 94.75 150 ALA A C 1
ATOM 1143 O O . ALA A 1 150 ? 4.207 -2.306 -22.886 1.00 94.75 150 ALA A O 1
ATOM 1144 N N . ASP A 1 151 ? 3.587 -2.916 -24.953 1.00 95.38 151 ASP A N 1
ATOM 1145 C CA . ASP A 1 151 ? 2.231 -2.394 -24.824 1.00 95.38 151 ASP A CA 1
ATOM 1146 C C . ASP A 1 151 ? 1.412 -3.289 -23.875 1.00 95.38 151 ASP A C 1
ATOM 1148 O O . ASP A 1 151 ? 1.240 -4.481 -24.125 1.00 95.38 151 ASP A O 1
ATOM 1152 N N . LEU A 1 152 ? 0.935 -2.715 -22.766 1.00 95.19 152 LEU A N 1
ATOM 1153 C CA . LEU A 1 152 ? 0.110 -3.394 -21.758 1.00 95.19 152 LEU A CA 1
ATOM 1154 C C . LEU A 1 152 ? -1.389 -3.088 -21.927 1.00 95.19 152 LEU A C 1
ATOM 1156 O O . LEU A 1 152 ? -2.195 -3.436 -21.062 1.00 95.19 152 LEU A O 1
ATOM 1160 N N . GLY A 1 153 ? -1.762 -2.401 -23.008 1.00 93.81 153 GLY A N 1
ATOM 1161 C CA . GLY A 1 153 ? -3.088 -1.840 -23.231 1.00 93.81 153 GLY A CA 1
ATOM 1162 C C . GLY A 1 153 ? -3.270 -0.458 -22.595 1.00 93.81 153 GLY A C 1
ATOM 1163 O O . GLY A 1 153 ? -2.483 -0.016 -21.752 1.00 93.81 15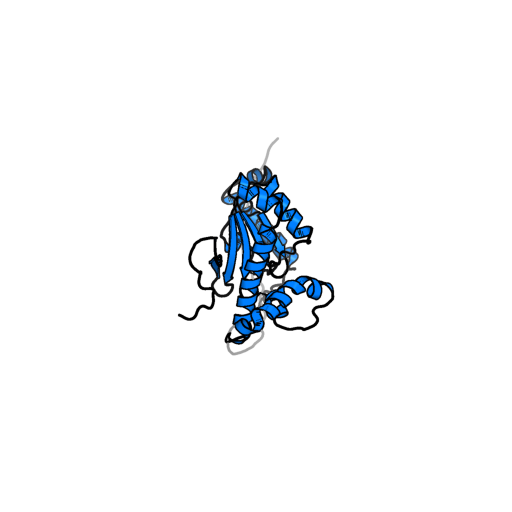3 GLY A O 1
ATOM 1164 N N . GLY A 1 154 ? -4.343 0.234 -22.997 1.00 92.38 154 GLY A N 1
ATOM 1165 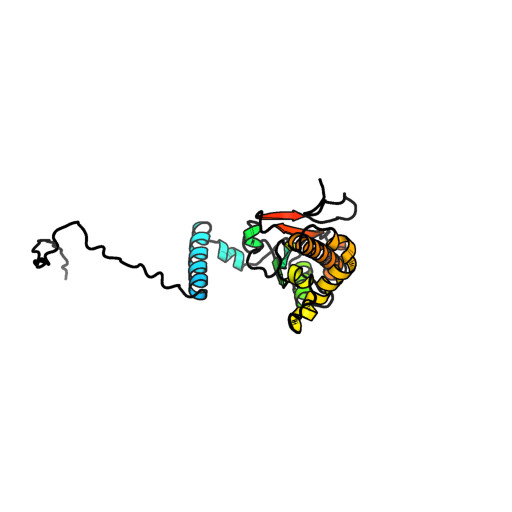C CA . GLY A 1 154 ? -4.574 1.652 -22.688 1.00 92.38 154 GLY A CA 1
ATOM 1166 C C . GLY A 1 154 ? -4.419 2.004 -21.205 1.00 92.38 154 GLY A C 1
ATOM 1167 O O . GLY A 1 154 ? -3.554 2.796 -20.840 1.00 92.38 154 GLY A O 1
ATOM 1168 N N . THR A 1 155 ? -5.204 1.373 -20.330 1.00 96.38 155 THR A N 1
ATOM 1169 C CA . THR A 1 155 ? -5.238 1.723 -18.901 1.00 96.38 155 THR A CA 1
ATOM 1170 C C . THR A 1 155 ? -3.925 1.424 -18.179 1.00 96.38 155 THR A C 1
ATOM 1172 O O . THR A 1 155 ? -3.448 2.262 -17.415 1.00 96.38 155 THR A O 1
ATOM 1175 N N . LEU A 1 156 ? -3.314 0.257 -18.417 1.00 97.00 156 LEU A N 1
ATOM 1176 C CA . LEU A 1 156 ? -2.079 -0.136 -17.727 1.00 97.00 156 LEU A CA 1
ATOM 1177 C C . LEU A 1 156 ? -0.865 0.660 -18.207 1.00 97.00 156 LEU A C 1
ATOM 1179 O O . LEU A 1 156 ? 0.004 0.967 -17.392 1.00 97.00 156 LEU A O 1
ATOM 1183 N N . ASN A 1 157 ? -0.817 1.052 -19.483 1.00 96.62 157 ASN A N 1
ATOM 1184 C CA . ASN A 1 157 ? 0.223 1.953 -19.976 1.00 96.62 157 ASN A CA 1
ATOM 1185 C C . ASN A 1 157 ? 0.166 3.317 -19.282 1.00 96.62 157 ASN A C 1
ATOM 1187 O O . ASN A 1 157 ? 1.208 3.827 -18.873 1.00 96.62 157 ASN A O 1
ATOM 1191 N N . THR A 1 158 ? -1.031 3.893 -19.122 1.00 96.44 158 THR A N 1
ATOM 1192 C CA . THR A 1 158 ? -1.215 5.158 -18.393 1.00 96.44 158 THR A CA 1
ATOM 1193 C C . THR A 1 158 ? -0.890 4.995 -16.911 1.00 96.44 158 THR A C 1
ATOM 1195 O O . THR A 1 158 ? -0.151 5.806 -16.353 1.00 96.44 158 THR A O 1
ATOM 1198 N N . TRP A 1 159 ? -1.393 3.932 -16.281 1.00 98.06 159 TRP A N 1
ATOM 1199 C CA . TRP A 1 159 ? -1.182 3.664 -14.860 1.00 98.06 159 TRP A CA 1
ATOM 1200 C C . TRP A 1 159 ? 0.302 3.473 -14.519 1.00 98.06 159 TRP A C 1
ATOM 1202 O O . TRP A 1 159 ? 0.825 4.111 -13.612 1.00 98.06 159 TRP A O 1
ATOM 1212 N N . LEU A 1 160 ? 1.026 2.651 -15.282 1.00 98.06 160 LEU A N 1
ATOM 1213 C CA . LEU A 1 160 ? 2.444 2.371 -15.032 1.00 98.06 160 LEU A CA 1
ATOM 1214 C C . LEU A 1 160 ? 3.391 3.414 -15.637 1.00 98.06 160 LEU A C 1
ATOM 1216 O O . LEU A 1 160 ? 4.610 3.278 -15.500 1.00 98.06 160 LEU A O 1
ATOM 1220 N N . HIS A 1 161 ? 2.871 4.472 -16.267 1.00 96.75 161 HIS A N 1
ATOM 1221 C CA . HIS A 1 161 ? 3.695 5.529 -16.851 1.00 96.75 161 HIS A CA 1
ATOM 1222 C C . HIS A 1 161 ? 4.687 6.138 -15.841 1.00 96.75 161 HIS A C 1
ATOM 1224 O O . HIS A 1 161 ? 5.877 6.182 -16.157 1.00 96.75 161 HIS A O 1
ATOM 1230 N N . PRO A 1 162 ? 4.295 6.527 -14.607 1.00 96.94 162 PRO A N 1
ATOM 1231 C CA . PRO A 1 162 ? 5.251 7.063 -13.634 1.00 96.94 162 PRO A CA 1
ATOM 1232 C C . PRO A 1 162 ? 6.329 6.050 -13.233 1.00 96.94 162 PRO A C 1
ATOM 1234 O O . PRO A 1 162 ? 7.477 6.424 -13.012 1.00 96.94 162 PRO A O 1
ATOM 1237 N N . VAL A 1 163 ? 5.995 4.758 -13.190 1.00 98.12 163 VAL A N 1
ATOM 1238 C CA . VAL A 1 163 ? 6.961 3.693 -12.879 1.00 98.12 163 VAL A CA 1
ATOM 1239 C C . VAL A 1 163 ? 7.973 3.530 -14.021 1.00 98.12 163 VAL A C 1
ATOM 1241 O O . VAL A 1 163 ? 9.172 3.383 -13.774 1.00 98.12 163 VAL A O 1
ATOM 1244 N N . ARG A 1 164 ? 7.526 3.642 -15.281 1.00 98.12 164 ARG A N 1
ATOM 1245 C CA . ARG A 1 164 ? 8.415 3.690 -16.457 1.00 98.12 164 ARG A CA 1
ATOM 1246 C C . ARG A 1 164 ? 9.311 4.928 -16.446 1.00 98.12 164 ARG A C 1
ATOM 1248 O O . ARG A 1 164 ? 10.495 4.810 -16.753 1.00 98.12 164 ARG A O 1
ATOM 1255 N N . GLU A 1 165 ? 8.794 6.090 -16.047 1.00 98.00 165 GLU A N 1
ATOM 1256 C CA . GLU A 1 165 ? 9.619 7.295 -15.868 1.00 98.00 165 GLU A CA 1
ATOM 1257 C C . GLU A 1 165 ? 10.709 7.084 -14.815 1.00 98.00 165 GLU A C 1
ATOM 1259 O O . GLU A 1 165 ? 11.870 7.420 -15.050 1.00 98.00 165 GLU A O 1
ATOM 1264 N N . LEU A 1 166 ? 10.375 6.456 -13.681 1.00 97.69 166 LEU A N 1
ATOM 1265 C CA . LEU A 1 166 ? 11.363 6.116 -12.655 1.00 97.69 166 LEU A CA 1
ATOM 1266 C C . LEU A 1 166 ? 12.456 5.198 -13.204 1.00 97.69 166 LEU A C 1
ATOM 1268 O O . LEU A 1 166 ? 13.635 5.465 -12.961 1.00 97.69 166 LEU A O 1
ATOM 1272 N N . ARG A 1 167 ? 12.091 4.175 -13.990 1.00 97.69 167 ARG A N 1
ATOM 1273 C CA . ARG A 1 167 ? 13.065 3.328 -14.694 1.00 97.69 167 ARG A CA 1
ATOM 1274 C C . ARG A 1 167 ? 13.966 4.161 -15.605 1.00 97.69 167 ARG A C 1
ATOM 1276 O O . ARG A 1 167 ? 15.183 4.026 -15.524 1.00 97.69 167 ARG A O 1
ATOM 1283 N N . ARG A 1 168 ? 13.402 5.014 -16.471 1.00 97.88 168 ARG A N 1
ATOM 1284 C CA . ARG A 1 168 ? 14.191 5.835 -17.411 1.00 97.88 168 ARG A CA 1
ATOM 1285 C C . ARG A 1 168 ? 15.152 6.768 -16.675 1.00 97.88 168 ARG A C 1
ATOM 1287 O O . ARG A 1 168 ? 16.329 6.816 -17.022 1.00 97.88 168 ARG A O 1
ATOM 1294 N N . LYS A 1 169 ? 14.684 7.427 -15.612 1.00 98.19 169 LYS A N 1
ATOM 1295 C CA . LYS A 1 169 ? 15.488 8.329 -14.774 1.00 98.19 169 LYS A CA 1
ATOM 1296 C C . LYS A 1 169 ? 16.665 7.627 -14.086 1.00 98.19 169 LYS A C 1
ATOM 1298 O O . LYS A 1 169 ? 17.713 8.241 -13.918 1.00 98.19 169 LYS A O 1
ATOM 1303 N N . HIS A 1 170 ? 16.511 6.357 -13.711 1.00 97.62 170 HIS A N 1
ATOM 1304 C CA . HIS A 1 170 ? 17.526 5.586 -12.978 1.00 97.62 170 HIS A CA 1
ATOM 1305 C C . HIS A 1 170 ? 18.188 4.498 -13.838 1.00 97.62 170 HIS A C 1
ATOM 1307 O O . HIS A 1 170 ? 18.780 3.560 -13.309 1.00 97.62 170 HIS A O 1
ATOM 1313 N N . MET A 1 171 ? 18.119 4.607 -15.170 1.00 96.75 171 MET A N 1
ATOM 1314 C CA . MET A 1 171 ? 18.582 3.558 -16.086 1.00 96.75 171 MET A CA 1
ATOM 1315 C C . MET A 1 171 ? 20.048 3.160 -15.849 1.00 96.75 171 MET A C 1
ATOM 1317 O O . MET A 1 171 ? 20.368 1.975 -15.828 1.00 96.75 171 MET A O 1
ATOM 1321 N N . SER A 1 172 ? 20.932 4.133 -15.606 1.00 96.69 172 SER A N 1
ATOM 1322 C CA . SER A 1 172 ? 22.361 3.886 -15.362 1.00 96.69 172 SER A CA 1
ATOM 1323 C C . SER A 1 172 ? 22.634 3.106 -14.070 1.00 96.69 172 SER A C 1
ATOM 1325 O O . SER A 1 172 ? 23.588 2.334 -14.005 1.00 96.69 172 SER A O 1
ATOM 1327 N N . GLU A 1 173 ? 21.802 3.283 -13.043 1.00 95.38 173 GLU A N 1
ATOM 1328 C CA . GLU A 1 173 ? 21.845 2.502 -11.806 1.00 95.38 173 GLU A CA 1
ATOM 1329 C C . GLU A 1 173 ? 21.315 1.084 -12.048 1.00 95.38 173 GLU A C 1
ATOM 1331 O O . GLU A 1 173 ? 21.970 0.106 -11.694 1.00 95.38 173 GLU A O 1
ATOM 1336 N N . LEU A 1 174 ? 20.163 0.970 -12.713 1.00 96.62 174 LEU A N 1
ATOM 1337 C CA . LEU A 1 174 ? 19.493 -0.306 -12.971 1.00 96.62 174 LEU A CA 1
ATOM 1338 C C . LEU A 1 174 ? 20.319 -1.234 -13.875 1.00 96.62 174 LEU A C 1
ATOM 1340 O O . LEU A 1 174 ? 20.353 -2.444 -13.655 1.00 96.62 174 LEU A O 1
ATOM 1344 N N . GLN A 1 175 ? 21.036 -0.692 -14.861 1.00 95.81 175 GLN A N 1
ATOM 1345 C CA . GLN A 1 175 ? 21.894 -1.482 -15.752 1.00 95.81 175 GLN A CA 1
ATOM 1346 C C . GLN A 1 175 ? 23.042 -2.192 -15.020 1.00 95.81 175 GLN A C 1
ATOM 1348 O O . GLN A 1 175 ? 23.504 -3.226 -15.496 1.00 95.81 175 GLN A O 1
ATOM 1353 N N . ARG A 1 176 ? 23.466 -1.691 -13.850 1.00 96.56 176 ARG A N 1
ATOM 1354 C CA . ARG A 1 176 ? 24.523 -2.308 -13.028 1.00 96.56 176 ARG A CA 1
ATOM 1355 C C . ARG A 1 176 ? 24.032 -3.485 -12.186 1.00 96.56 176 ARG A C 1
ATOM 1357 O O . ARG A 1 176 ? 24.850 -4.197 -11.612 1.00 96.56 176 ARG A O 1
ATOM 1364 N N . LEU A 1 177 ? 22.719 -3.676 -12.076 1.00 96.75 177 LEU A N 1
ATOM 1365 C CA . LEU A 1 177 ? 22.146 -4.779 -11.312 1.00 96.75 177 LEU A CA 1
ATOM 1366 C C . LEU A 1 177 ? 22.207 -6.089 -12.115 1.00 96.75 177 LEU A C 1
ATOM 1368 O O . LEU A 1 177 ? 22.025 -6.069 -13.338 1.00 96.75 177 LEU A O 1
ATOM 1372 N N . PRO A 1 178 ? 22.437 -7.229 -11.437 1.00 95.56 178 PRO A N 1
ATOM 1373 C CA . PRO A 1 178 ? 22.838 -8.481 -12.082 1.00 95.56 178 PRO A CA 1
ATOM 1374 C C . PRO A 1 178 ? 21.709 -9.204 -12.828 1.00 95.56 178 PRO A C 1
ATOM 1376 O O . PRO A 1 178 ? 21.980 -10.114 -13.605 1.00 95.56 178 PRO A O 1
ATOM 1379 N N . SER A 1 179 ? 20.447 -8.848 -12.583 1.00 96.56 179 SER A N 1
ATOM 1380 C CA . SER A 1 179 ? 19.289 -9.530 -13.165 1.00 96.56 179 SER A CA 1
ATOM 1381 C C . SER A 1 179 ? 18.073 -8.613 -13.261 1.00 96.56 179 SER A C 1
ATOM 1383 O O . SER A 1 179 ? 17.973 -7.614 -12.545 1.00 96.56 179 SER A O 1
ATOM 1385 N N . ASP A 1 180 ? 17.108 -8.985 -14.103 1.00 96.00 180 ASP A N 1
ATOM 1386 C CA . ASP A 1 180 ? 15.831 -8.270 -14.200 1.00 96.00 180 ASP A CA 1
ATOM 1387 C C . ASP A 1 180 ? 15.020 -8.351 -12.906 1.00 96.00 180 ASP A C 1
ATOM 1389 O O . ASP A 1 180 ? 14.346 -7.392 -12.549 1.00 96.00 180 ASP A O 1
ATOM 1393 N N . ASP A 1 181 ? 15.158 -9.431 -12.136 1.00 95.38 181 ASP A N 1
ATOM 1394 C CA . ASP A 1 181 ? 14.573 -9.520 -10.797 1.00 95.38 181 ASP A CA 1
ATOM 1395 C C . ASP A 1 181 ? 15.137 -8.455 -9.849 1.00 95.38 181 ASP A C 1
ATOM 1397 O O . ASP A 1 181 ? 14.377 -7.789 -9.140 1.00 95.38 181 ASP A O 1
ATOM 1401 N N . ALA A 1 182 ? 16.462 -8.267 -9.851 1.00 96.31 182 ALA A N 1
ATOM 1402 C CA . ALA A 1 182 ? 17.111 -7.238 -9.045 1.00 96.31 182 ALA A CA 1
ATOM 1403 C C . ALA A 1 182 ? 16.699 -5.833 -9.514 1.00 96.31 182 ALA A C 1
ATOM 1405 O O . ALA A 1 182 ? 16.388 -4.971 -8.691 1.00 96.31 182 ALA A O 1
ATOM 1406 N N . ARG A 1 183 ? 16.610 -5.613 -10.833 1.00 98.06 183 ARG A N 1
ATOM 1407 C CA . ARG A 1 183 ? 16.121 -4.353 -11.418 1.00 98.06 183 ARG A CA 1
ATOM 1408 C C . ARG A 1 183 ? 14.668 -4.074 -11.048 1.00 98.06 183 ARG A C 1
ATOM 1410 O O . ARG A 1 183 ? 14.361 -2.957 -10.645 1.00 98.06 183 ARG A O 1
ATOM 1417 N N . ALA A 1 184 ? 13.785 -5.066 -11.136 1.00 97.75 184 ALA A N 1
ATOM 1418 C CA . ALA A 1 184 ? 12.370 -4.925 -10.804 1.00 97.75 184 ALA A CA 1
ATOM 1419 C C . ALA A 1 184 ? 12.179 -4.630 -9.313 1.00 97.75 184 ALA A C 1
ATOM 1421 O O . ALA A 1 184 ? 11.397 -3.752 -8.956 1.00 97.75 184 ALA A O 1
ATOM 1422 N N . ALA A 1 185 ? 12.928 -5.314 -8.441 1.00 97.19 185 ALA A N 1
ATOM 1423 C CA . ALA A 1 185 ? 12.939 -5.022 -7.011 1.00 97.19 185 ALA A CA 1
ATOM 1424 C C . ALA A 1 185 ? 13.410 -3.585 -6.737 1.00 97.19 185 ALA A C 1
ATOM 1426 O O . ALA A 1 185 ? 12.781 -2.870 -5.958 1.00 97.19 185 ALA A O 1
ATOM 1427 N N . ARG A 1 186 ? 14.458 -3.122 -7.430 1.00 97.50 186 ARG A N 1
ATOM 1428 C CA . ARG A 1 186 ? 14.939 -1.744 -7.292 1.00 97.50 186 ARG A CA 1
ATOM 1429 C C . ARG A 1 186 ? 13.940 -0.709 -7.814 1.00 97.50 186 ARG A C 1
ATOM 1431 O O . ARG A 1 186 ? 13.739 0.318 -7.177 1.00 97.50 186 ARG A O 1
ATOM 1438 N N . VAL A 1 187 ? 13.266 -0.977 -8.930 1.00 98.25 187 VAL A N 1
ATOM 1439 C CA . VAL A 1 187 ? 12.169 -0.127 -9.425 1.00 98.25 187 VAL A CA 1
ATOM 1440 C C . VAL A 1 187 ? 11.010 -0.083 -8.427 1.00 98.25 187 VAL A C 1
ATOM 1442 O O . VAL A 1 187 ? 10.443 0.987 -8.215 1.00 98.25 187 VAL A O 1
ATOM 1445 N N . ALA A 1 188 ? 10.686 -1.197 -7.763 1.00 98.38 188 ALA A N 1
ATOM 1446 C CA . ALA A 1 188 ? 9.682 -1.213 -6.702 1.00 98.38 188 ALA A CA 1
ATOM 1447 C C . ALA A 1 188 ? 10.089 -0.322 -5.511 1.00 98.38 188 ALA A C 1
ATOM 1449 O O . ALA A 1 188 ? 9.261 0.452 -5.035 1.00 98.38 188 ALA A O 1
ATOM 1450 N N . GLU A 1 189 ? 11.358 -0.357 -5.080 1.00 98.19 189 GLU A N 1
ATOM 1451 C CA . GLU A 1 189 ? 11.900 0.562 -4.061 1.00 98.19 189 GLU A CA 1
ATOM 1452 C C . GLU A 1 189 ? 11.772 2.034 -4.480 1.00 98.19 189 GLU A C 1
ATOM 1454 O O . GLU A 1 189 ? 11.255 2.856 -3.721 1.00 98.19 189 GLU A O 1
ATOM 1459 N N . LEU A 1 190 ? 12.190 2.369 -5.705 1.00 98.12 190 LEU A N 1
ATOM 1460 C CA . LEU A 1 190 ? 12.086 3.728 -6.246 1.00 98.12 190 LEU A CA 1
ATOM 1461 C C . LEU A 1 190 ? 10.626 4.200 -6.323 1.00 98.12 190 LEU A C 1
ATOM 1463 O O . LEU A 1 190 ? 10.333 5.360 -6.040 1.00 98.12 190 LEU A O 1
ATOM 1467 N N . ASN A 1 191 ? 9.696 3.307 -6.672 1.00 98.56 191 ASN A N 1
ATOM 1468 C CA . ASN A 1 191 ? 8.271 3.623 -6.735 1.00 98.56 191 ASN A CA 1
ATOM 1469 C C . ASN A 1 191 ? 7.658 3.878 -5.351 1.00 98.56 191 ASN A C 1
ATOM 1471 O O . ASN A 1 191 ? 6.835 4.784 -5.209 1.00 98.56 191 ASN A O 1
ATOM 1475 N N . VAL A 1 192 ? 8.085 3.141 -4.320 1.00 98.62 192 VAL A N 1
ATOM 1476 C CA . VAL A 1 192 ? 7.700 3.428 -2.928 1.00 98.62 192 VAL A CA 1
ATOM 1477 C C . VAL A 1 192 ? 8.173 4.823 -2.524 1.00 98.62 192 VAL A C 1
ATOM 1479 O O . VAL A 1 192 ? 7.375 5.622 -2.040 1.00 98.62 192 VAL A O 1
ATOM 1482 N N . GLN A 1 193 ? 9.441 5.148 -2.789 1.00 97.38 193 GLN A N 1
ATOM 1483 C CA . GLN A 1 193 ? 10.011 6.462 -2.477 1.00 97.38 193 GLN A CA 1
ATOM 1484 C C . GLN A 1 193 ? 9.265 7.589 -3.202 1.00 97.38 193 GLN A C 1
ATOM 1486 O O . GLN A 1 193 ? 8.855 8.564 -2.576 1.00 97.38 193 GLN A O 1
ATOM 1491 N N . GLN A 1 194 ? 9.011 7.434 -4.503 1.00 97.75 194 GLN A N 1
ATOM 1492 C CA . GLN A 1 194 ? 8.260 8.417 -5.285 1.00 97.75 194 GLN A CA 1
ATOM 1493 C C . GLN A 1 194 ? 6.826 8.593 -4.771 1.00 97.75 194 GLN A C 1
ATOM 1495 O O . GLN A 1 194 ? 6.334 9.718 -4.699 1.00 97.75 194 GLN A O 1
ATOM 1500 N N . SER A 1 195 ? 6.159 7.502 -4.391 1.00 98.12 195 SER A N 1
ATOM 1501 C CA . SER A 1 195 ? 4.801 7.549 -3.841 1.00 98.12 195 SER A CA 1
ATOM 1502 C C . SER A 1 195 ? 4.762 8.273 -2.492 1.00 98.12 195 SER A C 1
ATOM 1504 O O . SER A 1 195 ? 3.841 9.046 -2.241 1.00 98.12 195 SER A O 1
ATOM 1506 N N . ILE A 1 196 ? 5.789 8.108 -1.650 1.00 98.00 196 ILE A N 1
ATOM 1507 C CA . ILE A 1 196 ? 5.943 8.884 -0.410 1.00 98.00 196 ILE A CA 1
ATOM 1508 C C . ILE A 1 196 ? 6.092 10.376 -0.705 1.00 98.00 196 ILE A C 1
ATOM 1510 O O 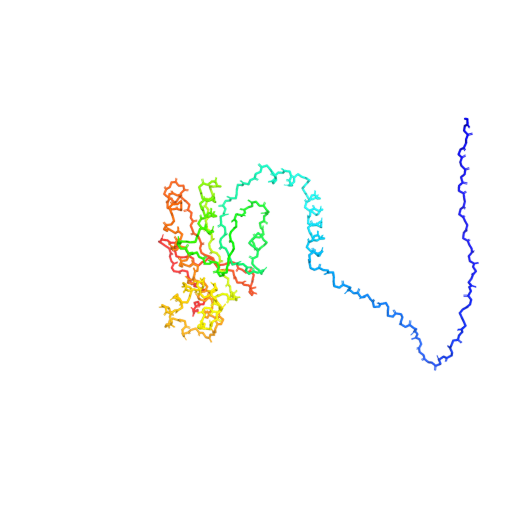. ILE A 1 196 ? 5.450 11.184 -0.037 1.00 98.00 196 ILE A O 1
ATOM 1514 N N . GLU A 1 197 ? 6.886 10.762 -1.707 1.00 96.69 197 GLU A N 1
ATOM 1515 C CA . GLU A 1 197 ? 7.019 12.175 -2.090 1.00 96.69 197 GLU A CA 1
ATOM 1516 C C . GLU A 1 197 ? 5.692 12.773 -2.579 1.00 96.69 197 GLU A C 1
ATOM 1518 O O . GLU A 1 197 ? 5.348 13.896 -2.210 1.00 96.69 197 GLU A O 1
ATOM 1523 N N . VAL A 1 198 ? 4.891 12.008 -3.329 1.00 97.81 198 VAL A N 1
ATOM 1524 C CA . VAL A 1 198 ? 3.534 12.431 -3.719 1.00 97.81 198 VAL A CA 1
ATOM 1525 C C . VAL A 1 198 ? 2.639 12.606 -2.486 1.00 97.81 198 VAL A C 1
ATOM 1527 O O . VAL A 1 198 ? 1.960 13.625 -2.357 1.00 97.81 198 VAL A O 1
ATOM 1530 N N . LEU A 1 199 ? 2.672 11.667 -1.534 1.00 98.31 199 LEU A N 1
ATOM 1531 C CA . LEU A 1 199 ? 1.886 11.754 -0.297 1.00 98.31 199 LEU A CA 1
ATOM 1532 C C . LEU A 1 199 ? 2.293 12.942 0.580 1.00 98.31 199 LEU A C 1
ATOM 1534 O O . LEU A 1 199 ? 1.421 13.594 1.151 1.00 98.31 199 LEU A O 1
ATOM 1538 N N . LYS A 1 200 ? 3.588 13.278 0.658 1.00 97.00 200 LYS A N 1
ATOM 1539 C CA . LYS A 1 200 ? 4.074 14.473 1.376 1.00 97.00 200 LYS A CA 1
ATOM 1540 C C . LYS A 1 200 ? 3.469 15.767 0.836 1.00 97.00 200 LYS A C 1
ATOM 1542 O O . LYS A 1 200 ? 3.334 16.724 1.594 1.00 97.00 200 LYS A O 1
ATOM 1547 N N . ALA A 1 201 ? 3.098 15.812 -0.443 1.00 96.25 201 ALA A N 1
ATOM 1548 C CA . ALA A 1 201 ? 2.437 16.968 -1.041 1.00 96.25 201 ALA A CA 1
ATOM 1549 C C . ALA A 1 201 ? 0.922 17.018 -0.755 1.00 96.25 201 ALA A C 1
ATOM 1551 O O . ALA A 1 201 ? 0.323 18.089 -0.881 1.00 96.25 201 ALA A O 1
ATOM 1552 N N . HIS A 1 202 ? 0.302 15.909 -0.330 1.00 97.75 202 HIS A N 1
ATOM 1553 C CA . HIS A 1 202 ? -1.143 15.823 -0.106 1.00 97.75 202 HIS A CA 1
ATOM 1554 C C . HIS A 1 202 ? -1.601 16.741 1.052 1.00 97.75 202 HIS A C 1
ATOM 1556 O O . HIS A 1 202 ? -1.060 16.639 2.160 1.00 97.75 202 HIS A O 1
ATOM 1562 N N . PRO A 1 203 ? -2.626 17.602 0.871 1.00 97.19 203 PRO A N 1
ATOM 1563 C CA . PRO A 1 203 ? -3.031 18.587 1.881 1.00 97.19 203 PRO A CA 1
ATOM 1564 C C . PRO A 1 203 ? -3.364 18.005 3.263 1.00 97.19 203 PRO A C 1
ATOM 1566 O O . PRO A 1 203 ? -2.880 18.518 4.273 1.00 97.19 203 PRO A O 1
ATOM 1569 N N . ALA A 1 204 ? -4.143 16.917 3.342 1.00 97.94 204 ALA A N 1
ATOM 1570 C CA . ALA A 1 204 ? -4.432 16.271 4.628 1.00 97.94 204 ALA A CA 1
ATOM 1571 C C . ALA A 1 204 ? -3.192 15.696 5.321 1.00 97.94 204 ALA A C 1
ATOM 1573 O O . ALA A 1 204 ? -3.075 15.825 6.538 1.00 97.94 204 ALA A O 1
ATOM 1574 N N . ILE A 1 205 ? -2.251 15.122 4.564 1.00 98.56 205 ILE A N 1
ATOM 1575 C CA . ILE A 1 205 ? -0.994 14.601 5.112 1.00 98.56 205 ILE A CA 1
ATOM 1576 C C . ILE A 1 205 ? -0.164 15.752 5.675 1.00 98.56 205 ILE A C 1
ATOM 1578 O O . ILE A 1 205 ? 0.245 15.693 6.830 1.00 98.56 205 ILE A O 1
ATOM 1582 N N . ARG A 1 206 ? 0.017 16.836 4.908 1.00 98.25 206 ARG A N 1
ATOM 1583 C CA . ARG A 1 206 ? 0.764 18.025 5.351 1.00 98.25 206 ARG A CA 1
ATOM 1584 C C . ARG A 1 206 ? 0.211 18.608 6.649 1.00 98.25 206 ARG A C 1
ATOM 1586 O O . ARG A 1 206 ? 0.981 18.856 7.576 1.00 98.25 206 ARG A O 1
ATOM 1593 N N . ARG A 1 207 ? -1.113 18.785 6.732 1.00 98.25 207 ARG A N 1
ATOM 1594 C CA . ARG A 1 207 ? -1.783 19.253 7.957 1.00 98.25 207 ARG A CA 1
ATOM 1595 C C . ARG A 1 207 ? -1.553 18.289 9.120 1.00 98.25 207 ARG A C 1
ATOM 1597 O O . ARG A 1 207 ? -1.105 18.710 10.178 1.00 98.25 207 ARG A O 1
ATOM 1604 N N . ALA A 1 208 ? -1.762 16.989 8.914 1.00 98.50 208 ALA A N 1
ATOM 1605 C CA . ALA A 1 208 ? -1.610 15.993 9.973 1.00 98.50 208 ALA A CA 1
ATOM 1606 C C . ALA A 1 208 ? -0.165 15.828 10.474 1.00 98.50 208 ALA A C 1
ATOM 1608 O O . ALA A 1 208 ? 0.029 15.569 11.661 1.00 98.50 208 ALA A O 1
ATOM 1609 N N . ILE A 1 209 ? 0.842 15.997 9.610 1.00 98.06 209 ILE A N 1
ATOM 1610 C CA . ILE A 1 209 ? 2.255 16.051 10.018 1.00 98.06 209 ILE A CA 1
ATOM 1611 C C . ILE A 1 209 ? 2.463 17.237 10.965 1.00 98.06 209 ILE A C 1
ATOM 1613 O O . ILE A 1 209 ? 2.978 17.055 12.065 1.00 98.06 209 ILE A O 1
ATOM 1617 N N . SER A 1 210 ? 2.020 18.431 10.560 1.00 97.69 210 SER A N 1
ATOM 1618 C CA . SER A 1 210 ? 2.207 19.661 11.337 1.00 97.69 210 SER A CA 1
ATOM 1619 C C . SER A 1 210 ? 1.447 19.662 12.665 1.00 97.69 210 SER A C 1
ATOM 1621 O O . SER A 1 210 ? 1.957 20.166 13.657 1.00 97.69 210 SER A O 1
ATOM 1623 N N . GLU A 1 211 ? 0.217 19.152 12.684 1.00 98.06 211 GLU A N 1
ATOM 1624 C CA . GLU A 1 211 ? -0.681 19.265 13.841 1.00 98.06 211 GLU A CA 1
ATOM 1625 C C . GLU A 1 211 ? -0.550 18.094 14.819 1.00 98.06 211 GLU A C 1
ATOM 1627 O O . GLU A 1 211 ? -0.773 18.256 16.016 1.00 98.06 211 GLU A O 1
ATOM 1632 N N . ARG A 1 212 ? -0.256 16.889 14.313 1.00 97.81 212 ARG A N 1
ATOM 1633 C CA . ARG A 1 212 ? -0.367 15.638 15.085 1.00 97.81 212 ARG A CA 1
ATOM 1634 C C . ARG A 1 212 ? 0.866 14.744 14.989 1.00 97.81 212 ARG A C 1
ATOM 1636 O O . ARG A 1 212 ? 0.852 13.651 15.547 1.00 97.81 212 ARG A O 1
ATOM 1643 N N . GLY A 1 213 ? 1.911 15.172 14.277 1.00 97.38 213 GLY A N 1
ATOM 1644 C CA . GLY A 1 213 ? 3.131 14.384 14.109 1.00 97.38 213 GLY A CA 1
ATOM 1645 C C . GLY A 1 213 ? 2.916 13.086 13.327 1.00 97.38 213 GLY A C 1
ATOM 1646 O O . GLY A 1 213 ? 3.567 12.085 13.621 1.00 97.38 213 GLY A O 1
ATOM 1647 N N . LEU A 1 214 ? 1.990 13.073 12.357 1.00 98.50 214 LEU A N 1
ATOM 1648 C CA . LEU A 1 214 ? 1.808 11.925 11.462 1.00 98.50 214 LEU A CA 1
ATOM 1649 C C . LEU A 1 214 ? 3.134 11.570 10.770 1.00 98.50 214 LEU A C 1
ATOM 1651 O O . LEU A 1 214 ? 3.876 12.453 10.350 1.00 98.50 214 LEU A O 1
ATOM 1655 N N . THR A 1 215 ? 3.425 10.276 10.626 1.00 98.00 215 THR A N 1
ATOM 1656 C CA . THR A 1 215 ? 4.662 9.796 9.983 1.00 98.00 215 THR A CA 1
ATOM 1657 C C . THR A 1 215 ? 4.370 8.958 8.742 1.00 98.00 215 THR A C 1
ATOM 1659 O O . THR A 1 215 ? 3.392 8.209 8.700 1.00 98.00 215 THR A O 1
ATOM 1662 N N . LEU A 1 216 ? 5.220 9.097 7.724 1.00 97.94 216 LEU A N 1
ATOM 1663 C CA . LEU A 1 216 ? 5.169 8.336 6.475 1.00 97.94 216 LEU A CA 1
ATOM 1664 C C . LEU A 1 216 ? 6.303 7.312 6.477 1.00 97.94 216 LEU A C 1
ATOM 1666 O O . LEU A 1 216 ? 7.421 7.678 6.839 1.00 97.94 216 LEU A O 1
ATOM 1670 N N . HIS A 1 217 ? 6.016 6.080 6.055 1.00 97.56 217 HIS A N 1
ATOM 1671 C CA . HIS A 1 217 ? 6.993 4.995 6.025 1.00 97.56 217 HIS A CA 1
ATOM 1672 C C . HIS A 1 217 ? 6.969 4.223 4.706 1.00 97.56 217 HIS A C 1
ATOM 1674 O O . HIS A 1 217 ? 5.905 3.860 4.205 1.00 97.56 217 HIS A O 1
ATOM 1680 N N . GLY A 1 218 ? 8.142 3.942 4.161 1.00 97.94 218 GLY A N 1
ATOM 1681 C CA . GLY A 1 218 ? 8.383 3.147 2.968 1.00 97.94 218 GLY A CA 1
ATOM 1682 C C . GLY A 1 218 ? 8.897 1.772 3.328 1.00 97.94 218 GLY A C 1
ATOM 1683 O O . GLY A 1 218 ? 9.920 1.630 3.998 1.00 97.94 218 GLY A O 1
ATOM 1684 N N . LEU A 1 219 ? 8.192 0.744 2.868 1.00 98.06 219 LEU A N 1
ATOM 1685 C CA . LEU A 1 219 ? 8.515 -0.647 3.146 1.00 98.06 219 LEU A CA 1
ATOM 1686 C C . LEU A 1 219 ? 8.646 -1.440 1.845 1.00 98.06 219 LEU A C 1
ATOM 1688 O O . LEU A 1 219 ? 8.000 -1.135 0.842 1.00 98.06 219 LEU A O 1
ATOM 1692 N N . ILE A 1 220 ? 9.444 -2.503 1.893 1.00 98.12 220 ILE A N 1
ATOM 1693 C CA . ILE A 1 220 ? 9.425 -3.583 0.911 1.00 98.12 220 ILE A CA 1
ATO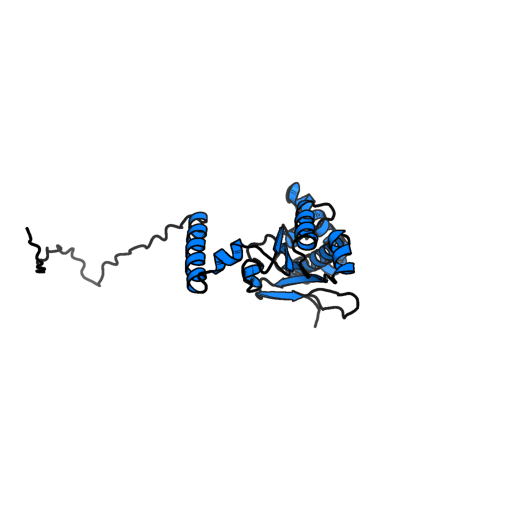M 1694 C C . ILE A 1 220 ? 9.145 -4.900 1.620 1.00 98.12 220 ILE A C 1
ATOM 1696 O O . ILE A 1 220 ? 9.863 -5.287 2.545 1.00 98.12 220 ILE A O 1
ATOM 1700 N N . TYR A 1 221 ? 8.120 -5.603 1.150 1.00 98.38 221 TYR A N 1
ATOM 1701 C CA . TYR A 1 221 ? 7.878 -6.994 1.497 1.00 98.38 221 TYR A CA 1
ATOM 1702 C C . TYR A 1 221 ? 8.664 -7.916 0.567 1.00 98.38 221 TYR A C 1
ATOM 1704 O O . TYR A 1 221 ? 8.465 -7.924 -0.650 1.00 98.38 221 TYR A O 1
ATOM 1712 N N . ASP A 1 222 ? 9.567 -8.708 1.129 1.00 97.62 222 ASP A N 1
ATOM 1713 C CA . ASP A 1 222 ? 10.239 -9.753 0.375 1.00 97.62 222 ASP A CA 1
ATOM 1714 C C . ASP A 1 222 ? 9.367 -11.012 0.342 1.00 97.62 222 ASP A C 1
ATOM 1716 O O . ASP A 1 222 ? 9.287 -11.737 1.331 1.00 97.62 222 ASP A O 1
ATOM 1720 N N . ILE A 1 223 ? 8.736 -11.285 -0.804 1.00 97.06 223 ILE A N 1
ATOM 1721 C CA . ILE A 1 223 ? 7.871 -12.457 -0.998 1.00 97.06 223 ILE A CA 1
ATOM 1722 C C . ILE A 1 223 ? 8.647 -13.765 -0.810 1.00 97.06 223 ILE A C 1
ATOM 1724 O O . ILE A 1 223 ? 8.090 -14.729 -0.296 1.00 97.06 223 ILE A O 1
ATOM 1728 N N . GLY A 1 224 ? 9.921 -13.814 -1.214 1.00 95.31 224 GLY A N 1
ATOM 1729 C CA . GLY A 1 224 ? 10.727 -15.031 -1.100 1.00 95.31 224 GLY A CA 1
ATOM 1730 C C . GLY A 1 224 ? 11.108 -15.357 0.344 1.00 95.31 224 GLY A C 1
ATOM 1731 O O . GLY A 1 224 ? 11.232 -16.527 0.692 1.00 95.31 224 GLY A O 1
ATOM 1732 N N . ALA A 1 225 ? 11.271 -14.327 1.179 1.00 95.88 225 ALA A N 1
ATOM 1733 C CA . ALA A 1 225 ? 11.702 -14.465 2.570 1.00 95.88 225 ALA A CA 1
ATOM 1734 C C . ALA A 1 225 ? 10.569 -14.301 3.600 1.00 95.88 225 ALA A C 1
ATOM 1736 O O . ALA A 1 225 ? 10.764 -14.603 4.774 1.00 95.88 225 ALA A O 1
ATOM 1737 N N . GLY A 1 226 ? 9.407 -13.781 3.197 1.00 95.81 226 GLY A N 1
ATOM 1738 C CA . GLY A 1 226 ? 8.297 -13.455 4.094 1.00 95.81 226 GLY A CA 1
ATOM 1739 C C . GLY A 1 226 ? 8.571 -12.277 5.039 1.00 95.81 226 GLY A C 1
ATOM 1740 O O . GLY A 1 226 ? 7.887 -12.141 6.050 1.00 95.81 226 GLY A O 1
ATOM 1741 N N . SER A 1 227 ? 9.572 -11.436 4.748 1.00 96.62 227 SER A N 1
ATOM 1742 C CA . SER A 1 227 ? 10.046 -10.375 5.652 1.00 96.62 227 SER A CA 1
ATOM 1743 C C . SER A 1 227 ? 9.702 -8.970 5.153 1.00 96.62 227 SER A C 1
ATOM 1745 O O . SER A 1 227 ? 9.914 -8.676 3.976 1.00 96.62 227 SER A O 1
ATOM 1747 N N . LEU A 1 228 ? 9.278 -8.077 6.053 1.00 95.88 228 LEU A N 1
ATOM 1748 C CA . LEU A 1 228 ? 9.170 -6.637 5.790 1.00 95.88 228 LEU A CA 1
ATOM 1749 C C . LEU A 1 228 ? 10.481 -5.919 6.114 1.00 95.88 228 LEU A C 1
ATOM 1751 O O . LEU A 1 228 ? 11.081 -6.154 7.163 1.00 95.88 228 LEU A O 1
ATOM 1755 N N . LYS A 1 229 ? 10.902 -5.008 5.236 1.00 95.19 229 LYS A N 1
ATOM 1756 C CA . LYS A 1 229 ? 12.069 -4.144 5.446 1.00 95.19 229 LYS A CA 1
ATOM 1757 C C . LYS A 1 229 ? 11.688 -2.692 5.216 1.00 95.19 229 LYS A C 1
ATOM 1759 O O . LYS A 1 229 ? 11.059 -2.374 4.213 1.00 95.19 229 LYS A O 1
ATOM 1764 N N . ILE A 1 230 ? 12.086 -1.823 6.138 1.00 93.75 230 ILE A N 1
ATOM 1765 C CA . ILE A 1 230 ? 11.941 -0.373 5.988 1.00 93.75 230 ILE A CA 1
ATOM 1766 C C . ILE A 1 230 ? 13.030 0.116 5.028 1.00 93.75 230 ILE A C 1
ATOM 1768 O O . ILE A 1 230 ? 14.191 -0.266 5.169 1.00 93.75 230 ILE A O 1
ATOM 1772 N N . ILE A 1 231 ? 12.651 0.950 4.063 1.00 88.31 231 ILE A N 1
ATOM 1773 C CA . ILE A 1 231 ? 13.546 1.527 3.046 1.00 88.31 231 ILE A CA 1
ATOM 1774 C C . ILE A 1 231 ? 13.636 3.058 3.134 1.00 88.31 231 ILE A C 1
ATOM 1776 O O . ILE A 1 231 ? 14.169 3.705 2.229 1.00 88.31 231 ILE A O 1
ATOM 1780 N N . ASP A 1 232 ? 13.113 3.647 4.212 1.00 69.75 232 ASP A N 1
ATOM 1781 C CA . ASP A 1 232 ? 13.114 5.094 4.397 1.00 69.75 232 ASP A CA 1
ATOM 1782 C C . ASP A 1 232 ? 14.497 5.688 4.641 1.00 69.75 232 ASP A C 1
ATOM 1784 O O . ASP A 1 232 ? 15.284 5.210 5.456 1.00 69.75 232 ASP A O 1
ATOM 1788 N N . ASN A 1 233 ? 14.694 6.850 4.016 1.00 54.19 233 ASN A N 1
ATOM 1789 C CA . ASN A 1 233 ? 15.534 7.925 4.522 1.00 54.19 233 ASN A CA 1
ATOM 1790 C C . ASN A 1 233 ? 14.617 8.902 5.280 1.00 54.19 233 ASN A C 1
ATOM 1792 O O . ASN A 1 233 ? 14.147 9.886 4.703 1.00 54.19 233 ASN A O 1
ATOM 1796 N N . ALA A 1 234 ? 14.300 8.641 6.549 1.00 40.00 234 ALA A N 1
ATOM 1797 C CA . ALA A 1 234 ? 13.659 9.670 7.366 1.00 40.00 234 ALA A CA 1
ATOM 1798 C C . ALA A 1 234 ? 14.623 10.864 7.478 1.00 40.00 234 ALA A C 1
ATOM 1800 O O . ALA A 1 234 ? 15.826 10.677 7.680 1.00 40.00 234 ALA A O 1
ATOM 1801 N N . ALA A 1 235 ? 14.104 12.081 7.297 1.00 39.25 235 ALA A N 1
ATOM 1802 C CA . ALA A 1 235 ? 14.858 13.326 7.393 1.00 39.25 235 ALA A CA 1
ATOM 1803 C C . ALA A 1 235 ? 15.800 13.308 8.617 1.00 39.25 235 ALA A C 1
ATOM 1805 O O . ALA A 1 235 ? 15.344 13.386 9.753 1.00 39.25 235 ALA A O 1
ATOM 1806 N N . GLY A 1 236 ? 17.111 13.163 8.376 1.00 37.97 236 GLY A N 1
ATOM 1807 C CA . GLY A 1 236 ? 18.153 13.257 9.405 1.00 37.97 236 GLY A CA 1
ATOM 1808 C C . GLY A 1 236 ? 18.829 11.965 9.894 1.00 37.97 236 GLY A C 1
ATOM 1809 O O . GLY A 1 236 ? 19.657 12.062 10.794 1.00 37.97 236 GLY A O 1
ATOM 1810 N N . GLY A 1 237 ? 18.577 10.775 9.335 1.00 36.31 237 GLY A N 1
ATOM 1811 C CA . GLY A 1 237 ? 19.228 9.543 9.820 1.00 36.31 237 GLY A CA 1
ATOM 1812 C C . GLY A 1 237 ? 19.654 8.583 8.713 1.00 36.31 237 GLY A C 1
ATOM 1813 O O . GLY A 1 237 ? 18.819 8.192 7.915 1.00 36.31 237 GLY A O 1
ATOM 1814 N N . LYS A 1 238 ? 20.959 8.249 8.688 1.00 35.06 238 LYS A N 1
ATOM 1815 C CA . LYS A 1 238 ? 21.690 7.214 7.911 1.00 35.06 238 LYS A CA 1
ATOM 1816 C C . LYS A 1 238 ? 20.965 6.574 6.712 1.00 35.06 238 LYS A C 1
ATOM 1818 O O . LYS A 1 238 ? 19.973 5.881 6.887 1.00 35.06 238 LYS A O 1
ATOM 1823 N N . LYS A 1 239 ? 21.605 6.653 5.530 1.00 39.53 239 LYS A N 1
ATOM 1824 C CA . LYS A 1 239 ? 21.287 5.832 4.345 1.00 39.53 239 LYS A CA 1
ATOM 1825 C C . LYS A 1 239 ? 21.049 4.380 4.770 1.00 39.53 239 LYS A C 1
ATOM 1827 O O . LYS A 1 239 ? 21.993 3.709 5.189 1.00 39.53 239 LYS A O 1
ATOM 1832 N N . VAL A 1 240 ? 19.811 3.910 4.669 1.00 47.34 240 VAL A N 1
ATOM 1833 C CA . VAL A 1 240 ? 19.513 2.490 4.845 1.00 47.34 240 VAL A CA 1
ATOM 1834 C C . VAL A 1 240 ? 19.836 1.801 3.526 1.00 47.34 240 VAL A C 1
ATOM 1836 O O . VAL A 1 240 ? 19.365 2.193 2.459 1.00 47.34 240 VAL A O 1
ATOM 1839 N N . ASN A 1 241 ? 20.711 0.807 3.615 1.00 44.06 241 ASN A N 1
ATOM 1840 C CA . ASN A 1 241 ? 21.084 -0.069 2.519 1.00 44.06 241 ASN A CA 1
ATOM 1841 C C . ASN A 1 241 ? 19.822 -0.767 1.985 1.00 44.06 241 ASN A C 1
ATOM 1843 O O . ASN A 1 241 ? 19.142 -1.459 2.744 1.00 44.06 241 ASN A O 1
ATOM 1847 N N . GLY A 1 242 ? 19.487 -0.552 0.708 1.00 49.78 242 GLY A N 1
ATOM 1848 C CA . GLY A 1 242 ? 18.378 -1.246 0.044 1.00 49.78 242 GLY A CA 1
ATOM 1849 C C . GLY A 1 242 ? 18.581 -2.765 0.043 1.00 49.78 242 GLY A C 1
ATOM 1850 O O . GLY A 1 242 ? 19.622 -3.264 0.480 1.00 49.78 242 GLY A O 1
ATOM 1851 N N . LEU A 1 243 ? 17.618 -3.526 -0.490 1.00 56.47 243 LEU A N 1
ATOM 1852 C CA . LEU A 1 243 ? 17.718 -4.996 -0.564 1.00 56.47 243 LEU A CA 1
ATOM 1853 C C . LEU A 1 243 ? 19.012 -5.490 -1.237 1.00 56.47 243 LEU A C 1
ATOM 1855 O O . LEU A 1 243 ? 19.440 -6.618 -0.996 1.00 56.47 243 LEU A O 1
ATOM 1859 N N . TRP A 1 244 ? 19.628 -4.632 -2.051 1.00 51.56 244 TRP A N 1
ATOM 1860 C CA . TRP A 1 244 ? 20.777 -4.910 -2.902 1.00 51.56 244 TRP A CA 1
ATOM 1861 C C . TRP A 1 244 ? 21.929 -3.924 -2.663 1.00 51.56 244 TRP A C 1
ATOM 1863 O O . TRP A 1 244 ? 22.438 -3.315 -3.601 1.00 51.56 244 TRP A O 1
ATOM 1873 N N . SER A 1 245 ? 22.349 -3.720 -1.416 1.00 44.78 245 SER A N 1
ATOM 1874 C CA . SER A 1 245 ? 23.657 -3.098 -1.166 1.00 44.78 245 SER A CA 1
ATOM 1875 C C . SER A 1 245 ? 24.761 -4.156 -1.263 1.00 44.78 245 SER A C 1
ATOM 1877 O O . SER A 1 245 ? 24.622 -5.211 -0.635 1.00 44.78 245 SER A O 1
ATOM 1879 N N . PRO A 1 246 ? 25.856 -3.911 -2.012 1.00 34.91 246 PRO A N 1
ATOM 1880 C CA . PRO A 1 246 ? 27.051 -4.740 -1.903 1.00 34.91 246 PRO A CA 1
ATOM 1881 C C . PRO A 1 246 ? 27.500 -4.742 -0.436 1.00 34.91 246 PRO A C 1
ATOM 1883 O O . PRO A 1 246 ? 27.521 -3.680 0.192 1.00 34.91 246 PRO A O 1
ATOM 1886 N N . LYS A 1 247 ? 27.784 -5.926 0.113 1.00 35.06 247 LYS A N 1
ATOM 1887 C CA . LYS A 1 247 ? 28.504 -6.036 1.386 1.00 35.06 247 LYS A CA 1
ATOM 1888 C C . LYS A 1 247 ? 29.931 -5.532 1.224 1.00 35.06 247 LYS A C 1
ATOM 1890 O O . LYS A 1 247 ? 30.498 -5.770 0.134 1.00 35.06 247 LYS A O 1
#

Organism: Ampelomyces quisqualis (NCBI:txid50730)

Radius of gyration: 28.8 Å; Cα contacts (8 Å, |Δi|>4): 298; chains: 1; bounding box: 83×88×55 Å

Mean predicted aligned error: 11.03 Å

Secondary structure (DSSP, 8-state):
--------------PPPPPPP---S----------------HHHHHHHHHHHHHHHHHHH-TTHHHHHHH----SEEEEEE--TT--HHHHTTPPTTSEEEEEEGGG---TT-HHHHHHHHIIIIIS--SEEEEEEETT-HHHHHHHS-----HHHHHHTHHHHHHHHHTHHHHTTSSSHHHHHHHHHHHHHHHHHHHHHHSHHHHHHHHHH--EEEEEEEETTTTEEEE----TTS-----TT---

pLDDT: mean 84.95, std 23.17, range [33.0, 98.88]

Foldseek 3Di:
DDDDDDDDDDDDDDDDDDDDDDDPDDDDDPPPPPPPPPPPDVVVVVVVVVVVVVVVVCVVPVCVVVVVVVDAQAQEEEQEEPPPLCDPCVLVVHDPRNYQYDYYQLSADDLPDPRVLVSLCCCCVPSVHQEYEREGEQPRPLLLVLLDPDDPDDPSCVVSVVLVVLCVVCVVVLVPDPDSSRSSLVSSQSRLVVRQVSLCPRPSSVVCCVPPVRYYWYWYQYSVVSDIDTQDPDPPDDHDDGPDDDD

Nearest PDB structures (foldseek):
  4o1j-assembly1_A  TM=9.929E-01  e=1.319E-26  Sordaria macrospora
  5bq1-assembly1_A  TM=9.653E-01  e=2.040E-20  Pseudomonas aeruginosa
  5jj8-assembly1_A  TM=9.657E-01  e=3.504E-20  Pseudomonas aeruginosa
  4o1k-assembly1_A  TM=9.271E-01  e=6.127E-21  Sordaria macrospora
  7cxx-assembly1_A  TM=8.917E-01  e=8.790E-21  Aspergillus fumigatus Af293

Sequence (247 aa):
MRRELSRQVRRTSLGQRCTLCYCSRLTQPCDKHTITHATSDPLDHLIAGNRRYVAHTTEKDPNVFVDLAKGQAPEILWIGCADSRVPETTVCHCKPGDIFVHRNIANTVHANDLNSASVVEYAVAHLKVKKVVVCGHTKCGGAAAALGDADLGGTLNTWLHPVRELRRKHMSELQRLPSDDARAARVAELNVQQSIEVLKAHPAIRRAISERGLTLHGLIYDIGAGSLKIIDNAAGGKKVNGLWSPK

Solvent-accessible surface area (backbone atoms only — not comparable to full-atom values): 14949 Å² total; per-residue (Å²): 135,89,86,87,88,79,90,84,89,83,89,80,89,83,86,83,85,82,83,84,79,92,74,98,75,83,86,78,87,79,80,76,75,71,79,72,76,70,80,68,54,72,66,58,50,51,56,55,48,48,54,52,49,52,54,59,48,38,73,78,37,78,54,55,67,64,55,55,70,75,54,76,71,25,49,30,34,38,34,24,35,60,54,86,89,58,50,63,48,66,78,69,74,51,55,94,52,51,61,40,80,46,66,38,79,60,30,66,57,59,92,83,38,65,67,64,50,50,54,50,40,44,37,46,70,70,50,55,30,49,34,38,36,33,33,28,39,45,90,40,65,54,32,46,55,29,74,54,86,72,87,69,51,76,68,52,47,63,67,42,39,67,52,32,48,52,41,64,77,40,41,79,64,44,70,72,42,95,41,71,67,55,31,21,34,50,44,24,52,53,39,22,54,52,23,49,57,42,45,61,67,33,68,54,51,44,50,37,33,75,77,69,64,40,44,79,45,32,32,36,35,35,69,92,77,74,42,80,41,78,62,49,69,56,95,90,51,72,88,56,75,56,101,81,55,86,130